Protein AF-A0A7Y3D9Z5-F1 (afdb_monomer_lite)

pLDDT: mean 84.17, std 12.36, range [33.22, 98.12]

Radius of gyration: 19.56 Å; chains: 1; bounding box: 46×32×60 Å

Foldseek 3Di:
DALCVWWDWDWDQDPVRKIKIKTQFDPDQPDDPPDDDDPPDRRTHFFGITWFDGTDIDIFIWHADPVRDTDGDFDFDDDPPDPGDTDDPPDDDDPPQDQDPFKFKDWPRHTFAPVRAAEDEAQGKIAMFIWGDDPNDIDTCLQPPQKDKAWPQGAQWDDPHSRMITRYGTPPCVPPPDPQQKTKIKIWGDDPNDIHIGMGIHRYD

Sequence (205 aa):
PYDADRSNAVLVKHADESLGLYLHLSPGIPVAAGDAVQRRQLIGRSGHSGAGSREHLHFCVHRFDAEGEPESVPILFGPPRSRGFVPRTGRFYGPELVPTENLRIRAAGATADSDRPAPLAAGASVQLKVELRKNGAWRDVTRDPATRYEPLTLWNLKHAGAGRLVAEPTEGFAGMEIAEPLASLLVLYEQDGFRERGKVTFTIE

Structure (mmCIF, N/CA/C/O backbone):
data_AF-A0A7Y3D9Z5-F1
#
_entry.id   AF-A0A7Y3D9Z5-F1
#
loop_
_atom_site.group_PDB
_atom_site.id
_atom_site.type_symbol
_atom_site.label_atom_id
_atom_site.label_alt_id
_atom_site.label_comp_id
_atom_site.label_asym_id
_atom_site.label_entity_id
_atom_site.label_seq_id
_atom_site.pdbx_PDB_ins_code
_atom_site.Cartn_x
_atom_site.Cartn_y
_atom_site.Cartn_z
_atom_site.occupancy
_atom_site.B_iso_or_equiv
_atom_site.auth_seq_id
_atom_site.auth_comp_id
_atom_site.auth_asym_id
_atom_site.auth_atom_id
_atom_site.pdbx_PDB_model_num
ATOM 1 N N . PRO A 1 1 ? 0.763 1.275 21.114 1.00 33.22 1 PRO A N 1
ATOM 2 C CA . PRO A 1 1 ? 0.864 2.724 20.812 1.00 33.22 1 PRO A CA 1
ATOM 3 C C . PRO A 1 1 ? 1.190 2.898 19.325 1.00 33.22 1 PRO A C 1
ATOM 5 O O . PRO A 1 1 ? 2.341 3.008 18.920 1.00 33.22 1 PRO A O 1
ATOM 8 N N . TYR A 1 2 ? 0.146 2.729 18.522 1.00 45.78 2 TYR A N 1
ATOM 9 C CA . TYR A 1 2 ? 0.203 2.697 17.066 1.00 45.78 2 TYR A CA 1
ATOM 10 C C . TYR A 1 2 ? 0.084 4.130 16.531 1.00 45.78 2 TYR A C 1
ATOM 12 O O . TYR A 1 2 ? -0.392 5.007 17.244 1.00 45.78 2 TYR A O 1
ATOM 20 N N . ASP A 1 3 ? 0.440 4.360 15.271 1.00 47.91 3 ASP A N 1
ATOM 21 C CA . ASP A 1 3 ? 0.334 5.624 14.509 1.00 47.91 3 ASP A CA 1
ATOM 22 C C . ASP A 1 3 ? -1.077 6.297 14.502 1.00 47.91 3 ASP A C 1
ATOM 24 O O . ASP A 1 3 ? -1.316 7.322 13.863 1.00 47.91 3 ASP A O 1
ATOM 28 N N . ALA A 1 4 ? -2.028 5.748 15.264 1.00 48.69 4 ALA A N 1
ATOM 29 C CA . ALA A 1 4 ? -3.316 6.338 15.606 1.00 48.69 4 ALA A CA 1
ATOM 30 C C . ALA A 1 4 ? -3.199 7.738 16.240 1.00 48.69 4 ALA A C 1
ATOM 32 O O . ALA A 1 4 ? -4.096 8.550 16.041 1.00 48.69 4 ALA A O 1
ATOM 33 N N . ASP A 1 5 ? -2.096 8.057 16.927 1.00 51.78 5 ASP A N 1
ATOM 34 C CA . ASP A 1 5 ? -1.924 9.377 17.556 1.00 51.78 5 ASP A CA 1
ATOM 35 C C . ASP A 1 5 ? -1.651 10.510 16.541 1.00 51.78 5 ASP A C 1
ATOM 37 O O . ASP A 1 5 ? -1.771 11.687 16.887 1.00 51.78 5 ASP A O 1
ATOM 41 N N . ARG A 1 6 ? -1.310 10.197 15.277 1.00 65.81 6 ARG A N 1
ATOM 42 C CA . ARG A 1 6 ? -1.072 11.202 14.213 1.00 65.81 6 ARG A CA 1
ATOM 43 C C . ARG A 1 6 ? -1.996 11.069 13.000 1.00 65.81 6 ARG A C 1
ATOM 45 O O . ARG A 1 6 ? -2.005 11.961 12.148 1.00 65.81 6 ARG A O 1
ATOM 52 N N . SER A 1 7 ? -2.769 9.989 12.897 1.00 80.19 7 SER A N 1
ATOM 53 C CA . SER A 1 7 ? -3.728 9.775 11.811 1.00 80.19 7 SER A CA 1
ATOM 54 C C . SER A 1 7 ? -5.153 10.117 12.239 1.00 80.19 7 SER A C 1
ATOM 56 O O . SER A 1 7 ? -5.600 9.719 13.308 1.00 80.19 7 SER A O 1
ATOM 58 N N . ASN A 1 8 ? -5.937 10.728 11.346 1.00 91.56 8 ASN A N 1
ATOM 59 C CA . ASN A 1 8 ? -7.389 10.690 11.487 1.00 91.56 8 ASN A CA 1
ATOM 60 C C . ASN A 1 8 ? -7.838 9.230 11.375 1.00 91.56 8 ASN A C 1
ATOM 62 O O . ASN A 1 8 ? -7.442 8.522 10.437 1.00 91.56 8 ASN A O 1
ATOM 66 N N . ALA A 1 9 ? -8.647 8.783 12.326 1.00 93.50 9 ALA A N 1
ATOM 67 C CA . ALA A 1 9 ? -9.030 7.389 12.443 1.00 93.50 9 ALA A CA 1
ATOM 68 C C . ALA A 1 9 ? -10.462 7.239 12.951 1.00 93.50 9 ALA A C 1
ATOM 70 O O . ALA A 1 9 ? -10.984 8.104 13.655 1.00 93.50 9 ALA A O 1
ATOM 71 N N . VAL A 1 10 ? -11.074 6.105 12.618 1.00 96.06 10 VAL A N 1
ATOM 72 C CA . VAL A 1 10 ? -12.304 5.631 13.254 1.00 96.06 10 VAL A CA 1
ATOM 73 C C . VAL A 1 10 ? -12.081 4.211 13.749 1.00 96.06 10 VAL A C 1
ATOM 75 O O . VAL A 1 10 ? -11.606 3.351 13.006 1.00 96.06 10 VAL A O 1
ATOM 78 N N . LEU A 1 11 ? -12.449 3.980 15.007 1.00 95.25 11 LEU A N 1
ATOM 79 C CA . LEU A 1 11 ? -12.473 2.674 15.648 1.00 95.25 11 LEU A CA 1
ATOM 80 C C . LEU A 1 11 ? -13.930 2.243 15.819 1.00 95.25 11 LEU A C 1
ATOM 82 O O . LEU A 1 11 ? -14.708 2.944 16.462 1.00 95.25 11 LEU A O 1
ATOM 86 N N . VAL A 1 12 ? -14.301 1.095 15.257 1.00 96.62 12 VAL A N 1
ATOM 87 C CA . VAL A 1 12 ? -15.647 0.527 15.399 1.00 96.62 12 VAL A CA 1
ATOM 88 C C . VAL A 1 12 ? -15.570 -0.743 16.225 1.00 96.62 12 VAL A C 1
ATOM 90 O O . VAL A 1 12 ? -14.984 -1.728 15.787 1.00 96.62 12 VAL A O 1
ATOM 93 N N . LYS A 1 13 ? -16.210 -0.739 17.395 1.00 95.75 13 LYS A N 1
ATOM 94 C CA . LYS A 1 13 ? -16.438 -1.957 18.172 1.00 95.75 13 LYS A CA 1
ATOM 95 C C . LYS A 1 13 ? -17.654 -2.701 17.626 1.00 95.75 13 LYS A C 1
ATOM 97 O O . LYS A 1 13 ? -18.759 -2.161 17.592 1.00 95.75 13 LYS A O 1
ATOM 102 N N . HIS A 1 14 ? -17.443 -3.928 17.174 1.00 94.50 14 HIS A N 1
ATOM 103 C CA . HIS A 1 14 ? -18.487 -4.820 16.688 1.00 94.50 14 HIS A CA 1
ATOM 104 C C . HIS A 1 14 ? -19.138 -5.596 17.843 1.00 94.50 14 HIS A C 1
ATOM 106 O O . HIS A 1 14 ? -18.598 -5.681 18.943 1.00 94.50 14 HIS A O 1
ATOM 112 N N . ALA A 1 15 ? -20.314 -6.177 17.591 1.00 92.81 15 ALA A N 1
ATOM 113 C CA . ALA A 1 15 ? -21.078 -6.917 18.603 1.00 92.81 15 ALA A CA 1
ATOM 114 C C . ALA A 1 15 ? -20.389 -8.208 19.089 1.00 92.81 15 ALA A C 1
ATOM 116 O O . ALA A 1 15 ? -20.753 -8.744 20.127 1.00 92.81 15 ALA A O 1
ATOM 117 N N . ASP A 1 16 ? -19.420 -8.716 18.327 1.00 91.69 16 ASP A N 1
ATOM 118 C CA . ASP A 1 16 ? -18.579 -9.863 18.676 1.00 91.69 16 ASP A CA 1
ATOM 119 C C . ASP A 1 16 ? -17.267 -9.436 19.361 1.00 91.69 16 ASP A C 1
ATOM 121 O O . ASP A 1 16 ? -16.289 -10.184 19.349 1.00 91.69 16 ASP A O 1
ATOM 125 N N . GLU A 1 17 ? -17.239 -8.211 19.895 1.00 91.38 17 GLU A N 1
ATOM 126 C CA . GLU A 1 17 ? -16.114 -7.569 20.582 1.00 91.38 17 GLU A CA 1
ATOM 127 C C . GLU A 1 17 ? -14.866 -7.335 19.711 1.00 91.38 17 GLU A C 1
ATOM 129 O O . GLU A 1 17 ? -13.867 -6.806 20.197 1.00 91.38 17 GLU A O 1
ATOM 134 N N . SER A 1 18 ? -14.919 -7.651 18.410 1.00 94.12 18 SER A N 1
ATOM 135 C CA . SER A 1 18 ? -13.862 -7.264 17.476 1.00 94.12 18 SER A CA 1
ATOM 136 C C . SER A 1 18 ? -13.851 -5.755 17.235 1.00 94.12 18 SER A C 1
ATOM 138 O O . SER A 1 18 ? -14.876 -5.073 17.316 1.00 94.12 18 SER A O 1
ATOM 140 N N . LEU A 1 19 ? -12.675 -5.226 16.922 1.00 94.75 19 LEU A N 1
ATOM 141 C CA . LEU A 1 19 ? -12.447 -3.814 16.661 1.00 94.75 19 LEU A CA 1
ATOM 142 C C . LEU A 1 19 ? -12.001 -3.623 15.214 1.00 94.75 19 LEU A C 1
ATOM 144 O O . LEU A 1 19 ? -10.934 -4.090 14.821 1.00 94.75 19 LEU A O 1
ATOM 148 N N . GLY A 1 20 ? -12.814 -2.929 14.421 1.00 94.94 20 GLY A N 1
ATOM 149 C CA . GLY A 1 20 ? -12.456 -2.485 13.078 1.00 94.94 20 GLY A CA 1
ATOM 150 C C . GLY A 1 20 ? -11.761 -1.128 13.118 1.00 94.94 20 GLY A C 1
ATOM 151 O O . GLY A 1 20 ? -12.378 -0.134 13.506 1.00 94.94 20 GLY A O 1
ATOM 152 N N . LEU A 1 21 ? -10.499 -1.077 12.697 1.00 93.31 21 LEU A N 1
ATOM 153 C CA . LEU A 1 21 ? -9.704 0.147 12.601 1.00 93.31 21 LEU A CA 1
ATOM 154 C C . LEU A 1 21 ? -9.689 0.648 11.161 1.00 93.31 21 LEU A C 1
ATOM 156 O O . LEU A 1 21 ? -9.353 -0.094 10.240 1.00 93.31 21 LEU A O 1
ATOM 160 N N . TYR A 1 22 ? -9.987 1.932 10.991 1.00 94.31 22 TYR A N 1
ATOM 161 C CA . TYR A 1 22 ? -9.915 2.648 9.721 1.00 94.31 22 TYR A CA 1
ATOM 162 C C . TYR A 1 22 ? -8.962 3.833 9.897 1.00 94.31 22 TYR A C 1
ATOM 164 O O . TYR A 1 22 ? -9.313 4.780 10.601 1.00 94.31 22 TYR A O 1
ATOM 172 N N . LEU A 1 23 ? -7.770 3.784 9.293 1.00 90.81 23 LEU A N 1
ATOM 173 C CA . LEU A 1 23 ? -6.740 4.831 9.418 1.00 90.81 23 LEU A CA 1
ATOM 174 C C . LEU A 1 23 ? -6.513 5.578 8.095 1.00 90.81 23 LEU A C 1
ATOM 176 O O . LEU A 1 23 ? -7.029 5.200 7.042 1.00 90.81 23 LEU A O 1
ATOM 180 N N . HIS A 1 24 ? -5.703 6.631 8.164 1.00 89.62 24 HIS A N 1
ATOM 181 C CA . HIS A 1 24 ? -5.373 7.556 7.080 1.00 89.62 24 HIS A CA 1
ATOM 182 C C . HIS A 1 24 ? -6.600 8.275 6.504 1.00 89.62 24 HIS A C 1
ATOM 184 O O . HIS A 1 24 ? -6.688 8.507 5.302 1.00 89.62 24 HIS A O 1
ATOM 190 N N . LEU A 1 25 ? -7.588 8.614 7.340 1.00 93.69 25 LEU A N 1
ATOM 191 C CA . LEU A 1 25 ? -8.812 9.262 6.868 1.00 93.69 25 LEU A CA 1
ATOM 192 C C . LEU A 1 25 ? -8.584 10.746 6.520 1.00 93.69 25 LEU A C 1
ATOM 194 O O . LEU A 1 25 ? -7.773 11.450 7.124 1.00 93.69 25 LEU A O 1
ATOM 198 N N . SER A 1 26 ? -9.338 11.268 5.556 1.00 94.44 26 SER A N 1
ATOM 199 C CA . SER A 1 26 ? -9.415 12.713 5.333 1.00 94.44 26 SER A CA 1
ATOM 200 C C . SER A 1 26 ? -10.042 13.418 6.547 1.00 94.44 26 SER A C 1
ATOM 202 O O . SER A 1 26 ? -10.890 12.828 7.226 1.00 94.44 26 SER A O 1
ATOM 204 N N . PRO A 1 27 ? -9.711 14.699 6.790 1.00 92.94 27 PRO A N 1
ATOM 205 C CA . PRO A 1 27 ? -10.451 15.531 7.734 1.00 92.94 27 PRO A CA 1
ATOM 206 C C . PRO A 1 27 ? -11.956 15.580 7.414 1.00 92.94 27 PRO A C 1
ATOM 208 O O . PRO A 1 27 ? -12.366 15.407 6.264 1.00 92.94 27 PRO A O 1
ATOM 211 N N . GLY A 1 28 ? -12.780 15.865 8.428 1.00 95.00 28 GLY A N 1
ATOM 212 C CA . GLY A 1 28 ? -14.242 15.917 8.284 1.00 95.00 28 GLY A CA 1
ATOM 213 C C . GLY A 1 28 ? -14.939 14.571 8.509 1.00 95.00 28 GLY A C 1
ATOM 214 O O . GLY A 1 28 ? -15.884 14.237 7.794 1.00 95.00 28 GLY A O 1
ATOM 215 N N . ILE A 1 29 ? -14.465 13.791 9.487 1.00 97.00 29 ILE A N 1
ATOM 216 C CA . ILE A 1 29 ? -15.107 12.546 9.931 1.00 97.00 29 ILE A CA 1
ATOM 217 C C . ILE A 1 29 ? -16.541 12.860 10.418 1.00 97.00 29 ILE A C 1
ATOM 219 O O . ILE A 1 29 ? -16.701 13.700 11.302 1.00 97.00 29 ILE A O 1
ATOM 223 N N . PRO A 1 30 ? -17.587 12.220 9.855 1.00 97.50 30 PRO A N 1
ATOM 224 C CA . PRO A 1 30 ? -18.989 12.564 10.121 1.00 97.50 30 PRO A CA 1
ATOM 225 C C . PRO A 1 30 ? -19.596 11.835 11.334 1.00 97.50 30 PRO A C 1
ATOM 227 O O . PRO A 1 30 ? -20.816 11.814 11.476 1.00 97.50 30 PRO A O 1
ATOM 230 N N . VAL A 1 31 ? -18.770 11.192 12.161 1.00 97.50 31 VAL A N 1
ATOM 231 C CA . VAL A 1 31 ? -19.173 10.439 13.360 1.00 97.50 31 VAL A CA 1
ATOM 232 C C . VAL A 1 31 ? -18.331 10.871 14.557 1.00 97.50 31 VAL A C 1
ATOM 234 O O . VAL A 1 31 ? -17.202 11.333 14.388 1.00 97.50 31 VAL A O 1
ATOM 237 N N . ALA A 1 32 ? -18.869 10.702 15.759 1.00 96.75 32 ALA A N 1
ATOM 238 C CA . ALA A 1 32 ? -18.203 10.999 17.019 1.00 96.75 32 ALA A CA 1
ATOM 239 C C . ALA A 1 32 ? -18.001 9.737 17.872 1.00 96.75 32 ALA A C 1
ATOM 241 O O . ALA A 1 32 ? -18.651 8.706 17.686 1.00 96.75 32 ALA A O 1
ATOM 242 N N . ALA A 1 33 ? -17.085 9.816 18.839 1.00 95.94 33 ALA A N 1
ATOM 243 C CA . ALA A 1 33 ? -16.900 8.750 19.815 1.00 95.94 33 ALA A CA 1
ATOM 244 C C . ALA A 1 33 ? -18.197 8.524 20.613 1.00 95.94 33 ALA A C 1
ATOM 246 O O . ALA A 1 33 ? -18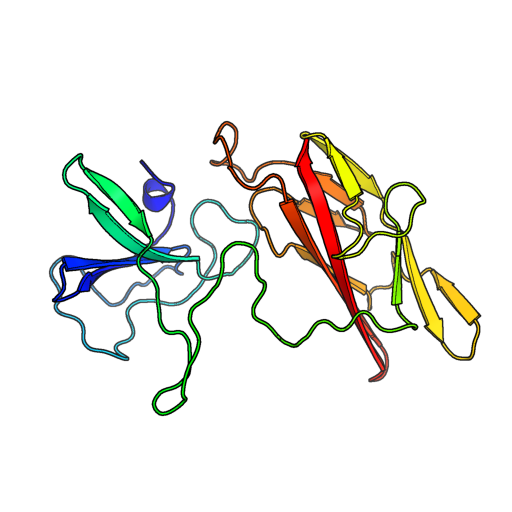.771 9.468 21.152 1.00 95.94 33 ALA A O 1
ATOM 247 N N . GLY A 1 34 ? -18.634 7.266 20.694 1.00 97.19 34 GLY A N 1
ATOM 248 C CA . GLY A 1 34 ? -19.895 6.875 21.332 1.00 97.19 34 GLY A CA 1
ATOM 249 C C . GLY A 1 34 ? -21.073 6.709 20.367 1.00 97.19 34 GLY A C 1
ATOM 250 O O . GLY A 1 34 ? -22.076 6.114 20.760 1.00 97.19 34 GLY A O 1
ATOM 251 N N . ASP A 1 35 ? -20.956 7.151 19.110 1.00 98.12 35 ASP A N 1
ATOM 252 C CA . ASP A 1 35 ? -22.006 6.941 18.113 1.00 98.12 35 ASP A CA 1
ATOM 253 C C . ASP A 1 35 ? -22.180 5.453 17.782 1.00 98.12 35 ASP A C 1
ATOM 255 O O . ASP A 1 35 ? -21.224 4.728 17.490 1.00 98.12 35 ASP A O 1
ATOM 259 N N . ALA A 1 36 ? -23.435 5.005 17.739 1.00 97.69 36 ALA A N 1
ATOM 260 C CA . ALA A 1 36 ? -23.779 3.729 17.131 1.00 97.69 36 ALA A CA 1
ATOM 261 C C . ALA A 1 36 ? -23.810 3.888 15.604 1.00 97.69 36 ALA A C 1
ATOM 263 O O . ALA A 1 36 ? -24.540 4.724 15.069 1.00 97.69 36 ALA A O 1
ATOM 264 N N . VAL A 1 37 ? -23.049 3.055 14.893 1.00 97.25 37 VAL A N 1
ATOM 265 C CA . VAL A 1 37 ? -22.984 3.077 13.426 1.00 97.25 37 VAL A CA 1
ATOM 266 C C . VAL A 1 37 ? -23.615 1.833 12.813 1.00 97.25 37 VAL A C 1
ATOM 268 O O . VAL A 1 37 ? -23.551 0.735 13.366 1.00 97.25 37 VAL A O 1
ATOM 271 N N . GLN A 1 38 ? -24.214 1.991 11.636 1.00 95.81 38 GLN A N 1
ATOM 272 C CA . GLN A 1 38 ? -24.805 0.888 10.879 1.00 95.81 38 GLN A CA 1
ATOM 273 C C . GLN A 1 38 ? -23.931 0.489 9.690 1.00 95.81 38 GLN A C 1
ATOM 275 O O . GLN A 1 38 ? -23.174 1.281 9.126 1.00 95.81 38 GLN A O 1
ATOM 280 N N . ARG A 1 39 ? -24.071 -0.760 9.240 1.00 91.31 39 ARG A N 1
ATOM 281 C CA . ARG A 1 39 ? -23.407 -1.229 8.021 1.00 91.31 39 ARG A CA 1
ATOM 282 C C . ARG A 1 39 ? -23.773 -0.315 6.842 1.00 91.31 39 ARG A C 1
ATOM 284 O O . ARG A 1 39 ? -24.952 -0.089 6.590 1.00 91.31 39 ARG A O 1
ATOM 291 N N . ARG A 1 40 ? -22.762 0.105 6.066 1.00 91.31 40 ARG A N 1
ATOM 292 C CA . ARG A 1 40 ? -22.840 1.066 4.937 1.00 91.31 40 ARG A CA 1
ATOM 293 C C . ARG A 1 40 ? -23.001 2.537 5.327 1.00 91.31 40 ARG A C 1
ATOM 295 O O . ARG A 1 40 ? -23.048 3.371 4.427 1.00 91.31 40 ARG A O 1
ATOM 302 N N . GLN A 1 41 ? -23.057 2.868 6.612 1.00 97.00 41 GLN A N 1
ATOM 303 C CA . GLN A 1 41 ? -22.979 4.257 7.043 1.00 97.00 41 GLN A CA 1
ATOM 304 C C . GLN A 1 41 ? -21.614 4.839 6.667 1.00 97.00 41 GLN A C 1
ATOM 306 O O . GLN A 1 41 ? -20.583 4.180 6.813 1.00 97.00 41 GLN A O 1
ATOM 311 N N . LEU A 1 42 ? -21.609 6.073 6.161 1.00 97.38 42 LEU A N 1
ATOM 312 C CA . LEU A 1 42 ? -20.374 6.808 5.936 1.00 97.38 42 LEU A CA 1
ATOM 313 C C . LEU A 1 42 ? -19.763 7.145 7.298 1.00 97.38 42 LEU A C 1
ATOM 315 O O . LEU A 1 42 ? -20.342 7.922 8.048 1.00 97.38 42 LEU A O 1
ATOM 319 N N . ILE A 1 43 ? -18.600 6.569 7.592 1.00 97.62 43 ILE A N 1
ATOM 320 C CA . ILE A 1 43 ? -17.837 6.835 8.822 1.00 97.62 43 ILE A CA 1
ATOM 321 C C . ILE A 1 43 ? -16.565 7.648 8.559 1.00 97.62 43 ILE A C 1
ATOM 323 O O . ILE A 1 43 ? -15.876 8.039 9.485 1.00 97.62 43 ILE A O 1
ATOM 327 N N . GLY A 1 44 ? -16.245 7.931 7.298 1.00 96.31 44 GLY A N 1
ATOM 328 C CA . GLY A 1 44 ? -15.054 8.679 6.916 1.00 96.31 44 GLY A CA 1
ATOM 329 C C . GLY A 1 44 ? -14.753 8.534 5.431 1.00 96.31 44 GLY A C 1
ATOM 330 O O . GLY A 1 44 ? -15.375 7.734 4.727 1.00 96.31 44 GLY A O 1
ATOM 331 N N . ARG A 1 45 ? -13.795 9.321 4.946 1.00 95.88 45 ARG A N 1
ATOM 332 C CA . ARG A 1 45 ? -13.249 9.216 3.588 1.00 95.88 45 ARG A CA 1
ATOM 333 C C . ARG A 1 45 ? -11.779 8.828 3.689 1.00 95.88 45 ARG A C 1
ATOM 335 O O . ARG A 1 45 ? -11.101 9.311 4.585 1.00 95.88 45 ARG A O 1
ATOM 342 N N . SER A 1 46 ? -11.305 7.955 2.801 1.00 92.50 46 SER A N 1
ATOM 343 C CA . SER A 1 46 ? -9.870 7.660 2.681 1.00 92.50 46 SER A CA 1
ATOM 344 C C . SER A 1 46 ? -9.115 8.928 2.290 1.00 92.50 46 SER A C 1
ATOM 346 O O . SER A 1 46 ? -9.629 9.713 1.493 1.00 92.50 46 SER A O 1
ATOM 348 N N . GLY A 1 47 ? -7.924 9.112 2.849 1.00 90.00 47 GLY A N 1
ATOM 349 C CA . GLY A 1 47 ? -7.065 10.252 2.579 1.00 90.00 47 GLY A CA 1
ATOM 350 C C . GLY A 1 47 ? -5.601 9.950 2.887 1.00 90.00 47 GLY A C 1
ATOM 351 O O . GLY A 1 47 ? -5.121 8.827 2.706 1.00 90.00 47 GLY A O 1
ATOM 352 N N . HIS A 1 48 ? -4.897 10.973 3.364 1.00 86.44 48 HIS A N 1
ATOM 353 C CA . HIS A 1 48 ? -3.472 10.932 3.663 1.00 86.44 48 HIS A CA 1
ATOM 354 C C . HIS A 1 48 ? -3.170 11.687 4.971 1.00 86.44 48 HIS A C 1
ATOM 356 O O . HIS A 1 48 ? -2.741 12.838 4.964 1.00 86.44 48 HIS A O 1
ATOM 362 N N . SER A 1 49 ? -3.450 11.048 6.111 1.00 84.12 49 SER A N 1
ATOM 363 C CA . SER A 1 49 ? -3.111 11.549 7.455 1.00 84.12 49 SER A CA 1
ATOM 364 C C . SER A 1 49 ? -2.235 10.551 8.209 1.00 84.12 49 SER A C 1
ATOM 366 O O . SER A 1 49 ? -2.391 9.346 8.011 1.00 84.12 49 SER A O 1
ATOM 368 N N . GLY A 1 50 ? -1.396 11.025 9.130 1.00 76.31 50 GLY A N 1
ATOM 369 C CA . GLY A 1 50 ? -0.440 10.173 9.847 1.00 76.31 50 GLY A CA 1
ATOM 370 C C . GLY A 1 50 ? 0.709 9.714 8.951 1.00 76.31 50 GLY A C 1
ATOM 371 O O . GLY A 1 50 ? 1.014 10.363 7.947 1.00 76.31 50 GLY A O 1
ATOM 372 N N . ALA A 1 51 ? 1.357 8.608 9.308 1.00 66.38 51 ALA A N 1
ATOM 373 C CA . ALA A 1 51 ? 2.462 8.079 8.531 1.00 66.38 51 ALA A CA 1
ATOM 374 C C . ALA A 1 51 ? 1.957 7.295 7.311 1.00 66.38 51 ALA A C 1
ATOM 376 O O . ALA A 1 51 ? 1.265 6.285 7.401 1.00 66.38 51 ALA A O 1
ATOM 377 N N . GLY A 1 52 ? 2.338 7.754 6.126 1.00 64.38 52 GLY A N 1
ATOM 378 C CA . 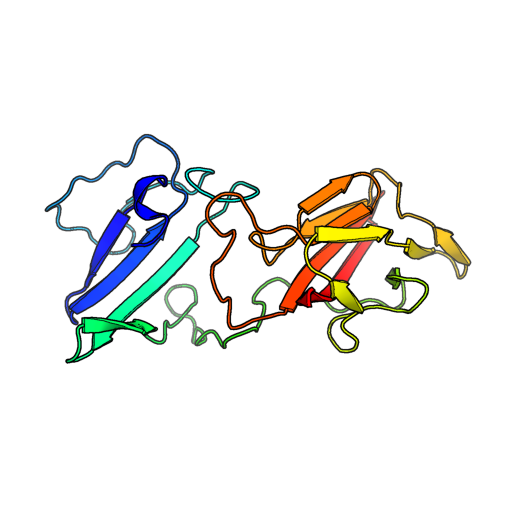GLY A 1 52 ? 2.072 7.080 4.863 1.00 64.38 52 GLY A CA 1
ATOM 379 C C . GLY A 1 52 ? 2.833 7.766 3.738 1.00 64.38 52 GLY A C 1
ATOM 380 O O . GLY A 1 52 ? 3.374 8.852 3.922 1.00 64.38 52 GLY A O 1
ATOM 381 N N . SER A 1 53 ? 2.871 7.158 2.555 1.00 62.09 53 SER A N 1
ATOM 382 C CA . SER A 1 53 ? 3.525 7.757 1.378 1.00 62.09 53 SER A CA 1
ATOM 383 C C . SER A 1 53 ? 2.550 8.252 0.304 1.00 62.09 53 SER A C 1
ATOM 385 O O . SER A 1 53 ? 2.980 8.870 -0.668 1.00 62.09 53 SER A O 1
ATOM 387 N N . ARG A 1 54 ? 1.243 7.988 0.457 1.00 71.44 54 ARG A N 1
ATOM 388 C CA . ARG A 1 54 ? 0.167 8.434 -0.450 1.00 71.44 54 ARG A CA 1
ATOM 389 C C . ARG A 1 54 ? -1.221 8.291 0.177 1.00 71.44 54 ARG A C 1
ATOM 391 O O . ARG A 1 54 ? -1.367 7.661 1.226 1.00 71.44 54 ARG A O 1
ATOM 398 N N . GLU A 1 55 ? -2.223 8.807 -0.531 1.00 83.38 55 GLU A N 1
ATOM 399 C CA . GLU A 1 55 ? -3.652 8.574 -0.287 1.00 83.38 55 GLU A CA 1
ATOM 400 C C . GLU A 1 55 ? -3.956 7.063 -0.282 1.00 83.38 55 GLU A C 1
ATOM 402 O O . GLU A 1 55 ? -3.766 6.388 -1.299 1.00 83.38 55 GLU A O 1
ATOM 407 N N . HIS A 1 56 ? -4.404 6.513 0.847 1.00 85.81 56 HIS A N 1
ATOM 408 C CA . HIS A 1 56 ? -4.875 5.127 0.939 1.00 85.81 56 HIS A CA 1
ATOM 409 C C . HIS A 1 56 ? -5.744 4.919 2.188 1.00 85.81 56 HIS A C 1
ATOM 411 O O . HIS A 1 56 ? -5.926 5.824 2.997 1.00 85.81 56 HIS A O 1
ATOM 417 N N . LEU A 1 57 ? -6.341 3.735 2.329 1.00 89.19 57 LEU A N 1
ATOM 418 C CA . LEU A 1 57 ? -7.049 3.320 3.540 1.00 89.19 57 LEU A CA 1
ATOM 419 C C . LEU A 1 57 ? -6.280 2.156 4.156 1.00 89.19 57 LEU A C 1
ATOM 421 O O . LEU A 1 57 ? -6.139 1.115 3.512 1.00 89.19 57 LEU A O 1
ATOM 425 N N . HIS A 1 58 ? -5.833 2.313 5.398 1.00 88.31 58 HIS A N 1
ATOM 426 C CA . HIS A 1 58 ? -5.437 1.167 6.209 1.00 88.31 58 HIS A CA 1
ATOM 427 C C . HIS A 1 58 ? -6.681 0.646 6.924 1.00 88.31 58 HIS A C 1
ATOM 429 O O . HIS A 1 58 ? -7.385 1.403 7.597 1.00 88.31 58 HIS A O 1
ATOM 435 N N . PHE A 1 59 ? -6.952 -0.644 6.756 1.00 91.00 59 PHE A N 1
ATOM 436 C CA . PHE A 1 59 ? -8.058 -1.331 7.402 1.00 91.00 59 PHE A CA 1
ATOM 437 C C . PHE A 1 59 ? -7.557 -2.620 8.037 1.00 91.00 59 PHE A C 1
ATOM 439 O O . PHE A 1 59 ? -6.973 -3.461 7.351 1.00 91.00 59 PHE A O 1
ATOM 446 N N . CYS A 1 60 ? -7.825 -2.789 9.326 1.00 90.25 60 CYS A N 1
ATOM 447 C CA . CYS A 1 60 ? -7.586 -4.038 10.030 1.00 90.25 60 CYS A CA 1
ATOM 448 C C . CYS A 1 60 ? -8.721 -4.319 11.016 1.00 90.25 60 CYS A C 1
ATOM 450 O O . CYS A 1 60 ? -9.466 -3.419 11.410 1.00 90.25 60 CYS A O 1
ATOM 452 N N . VAL A 1 61 ? -8.872 -5.591 11.375 1.00 93.31 61 VAL A N 1
ATOM 453 C CA . VAL A 1 61 ? -9.789 -6.021 12.429 1.00 93.31 61 VAL A CA 1
ATOM 454 C C . VAL A 1 61 ? -8.980 -6.822 13.427 1.00 93.31 61 VAL A C 1
ATOM 456 O O . VAL A 1 61 ? -8.347 -7.807 13.041 1.00 93.31 61 VAL A O 1
ATOM 459 N N . HIS A 1 62 ? -8.998 -6.404 14.687 1.00 93.50 62 HIS A N 1
ATOM 460 C CA . HIS A 1 62 ? -8.348 -7.141 15.761 1.00 93.50 62 HIS A CA 1
ATOM 461 C C . HIS A 1 62 ? -9.299 -7.428 16.919 1.00 93.50 62 HIS A C 1
ATOM 463 O O . HIS A 1 62 ? -10.356 -6.809 17.059 1.00 93.50 62 HIS A O 1
ATOM 469 N N . ARG A 1 63 ? -8.904 -8.374 17.757 1.00 93.44 63 ARG A N 1
ATOM 470 C CA . ARG A 1 63 ? -9.370 -8.524 19.135 1.00 93.44 63 ARG A CA 1
ATOM 471 C C . ARG A 1 63 ? -8.157 -8.420 20.049 1.00 93.44 63 ARG A C 1
ATOM 473 O O . ARG A 1 63 ? -7.034 -8.366 19.561 1.00 93.44 63 ARG A O 1
ATOM 480 N N . PHE A 1 64 ? -8.397 -8.354 21.347 1.00 88.56 64 PHE A N 1
ATOM 481 C CA . PHE A 1 64 ? -7.340 -8.493 22.337 1.00 88.56 64 PHE A CA 1
ATOM 482 C C . PHE A 1 64 ? -7.450 -9.879 22.962 1.00 88.56 64 PHE A C 1
ATOM 484 O O . PHE A 1 64 ? -8.564 -10.312 23.273 1.00 88.56 64 PHE A O 1
ATOM 491 N N . ASP A 1 65 ? -6.323 -10.569 23.103 1.00 85.31 65 ASP A N 1
ATOM 492 C CA . ASP A 1 65 ? -6.259 -11.826 23.844 1.00 85.31 65 ASP A CA 1
ATOM 493 C C . ASP A 1 65 ? -6.373 -11.592 25.367 1.00 85.31 65 ASP A C 1
ATOM 495 O O . ASP A 1 65 ? -6.640 -10.478 25.834 1.00 85.31 65 ASP A O 1
ATOM 499 N N . ALA A 1 66 ? -6.241 -12.660 26.160 1.00 84.00 66 ALA A N 1
ATOM 500 C CA . ALA A 1 66 ? -6.381 -12.581 27.615 1.00 84.00 66 ALA A CA 1
ATOM 501 C C . ALA A 1 66 ? -5.266 -11.746 28.270 1.00 84.00 66 ALA A C 1
ATOM 503 O O . ALA A 1 66 ? -5.465 -11.184 29.349 1.00 84.00 66 ALA A O 1
ATOM 504 N N . GLU A 1 67 ? -4.117 -11.655 27.608 1.00 88.00 67 GLU A N 1
ATOM 505 C CA . GLU A 1 67 ? -2.939 -10.898 28.006 1.00 88.00 67 GLU A CA 1
ATOM 506 C C . GLU A 1 67 ? -3.013 -9.426 27.556 1.00 88.00 67 GLU A C 1
ATOM 508 O O . GLU A 1 67 ? -2.254 -8.591 28.050 1.00 88.00 67 GLU A O 1
ATOM 513 N N . GLY A 1 68 ? -3.979 -9.085 26.697 1.00 84.19 68 GLY A N 1
ATOM 514 C CA . GLY A 1 68 ? -4.205 -7.737 26.183 1.00 84.19 68 GLY A CA 1
ATOM 515 C C . GLY A 1 68 ? -3.437 -7.428 24.897 1.00 84.19 68 GLY A C 1
ATOM 516 O O . GLY A 1 68 ? -3.377 -6.263 24.496 1.00 84.19 68 GLY A O 1
ATOM 517 N N . GLU A 1 69 ? -2.874 -8.438 24.237 1.00 83.19 69 GLU A N 1
ATOM 518 C CA . GLU A 1 69 ? -2.163 -8.292 22.973 1.00 83.19 69 GLU A CA 1
ATOM 519 C C . GLU A 1 69 ? -3.139 -8.334 21.784 1.00 83.19 69 GLU A C 1
ATOM 521 O O . GLU A 1 69 ? -4.116 -9.090 21.789 1.00 83.19 69 GLU A O 1
ATOM 526 N N . PRO A 1 70 ? -2.931 -7.500 20.748 1.00 83.69 70 PRO A N 1
ATOM 527 C CA . PRO A 1 70 ? -3.821 -7.460 19.599 1.00 83.69 70 PRO A CA 1
ATOM 528 C C . PRO A 1 70 ? -3.629 -8.685 18.692 1.00 83.69 70 PRO A C 1
ATOM 530 O O . PRO A 1 70 ? -2.576 -8.873 18.084 1.00 83.69 70 PRO A O 1
ATOM 533 N N . GLU A 1 71 ? -4.694 -9.457 18.499 1.00 88.25 71 GLU A N 1
ATOM 534 C CA . GLU A 1 71 ? -4.764 -10.570 17.553 1.00 88.25 71 GLU A CA 1
ATOM 535 C C . GLU A 1 71 ? -5.564 -10.193 16.298 1.00 88.25 71 GLU A C 1
ATOM 537 O O . GLU A 1 71 ? -6.661 -9.636 16.371 1.00 88.25 71 GLU A O 1
ATOM 542 N N . SER A 1 72 ? -5.035 -10.504 15.110 1.00 87.94 72 SER A N 1
ATOM 543 C CA . SER A 1 72 ? -5.755 -10.266 13.851 1.00 87.94 72 SER A CA 1
ATOM 544 C C . SER A 1 72 ? -6.930 -11.230 13.690 1.00 87.94 72 SER A C 1
ATOM 546 O O . SER A 1 72 ? -6.764 -12.447 13.755 1.00 87.94 72 SER A O 1
ATOM 548 N N . VAL A 1 73 ? -8.109 -10.693 13.373 1.00 90.94 73 VAL A N 1
ATOM 549 C CA . VAL A 1 73 ? -9.314 -11.487 13.107 1.00 90.94 73 VAL A CA 1
ATOM 550 C C . VAL A 1 73 ? -9.461 -11.725 11.600 1.00 90.94 73 VAL A C 1
ATOM 552 O O . VAL A 1 73 ? -9.417 -10.767 10.821 1.00 90.94 73 VAL A O 1
ATOM 555 N N . PRO A 1 74 ? -9.688 -12.973 11.144 1.00 89.00 74 PRO A N 1
ATOM 556 C CA . PRO A 1 74 ? -9.980 -13.246 9.742 1.00 89.00 74 PRO A CA 1
ATOM 557 C C . PRO A 1 74 ? -11.218 -12.483 9.255 1.00 89.00 74 PRO A C 1
ATOM 559 O O . PRO A 1 74 ? -12.323 -12.664 9.765 1.00 89.00 74 PRO A O 1
ATOM 562 N N . ILE A 1 75 ? -11.044 -11.666 8.217 1.00 89.25 75 ILE A N 1
ATOM 563 C CA . ILE A 1 75 ? -12.140 -10.938 7.570 1.00 89.25 75 ILE A CA 1
ATOM 564 C C . ILE A 1 75 ? -12.593 -11.654 6.300 1.00 89.25 75 ILE A C 1
ATOM 566 O O . ILE A 1 75 ? -11.774 -12.151 5.529 1.00 89.25 75 ILE A O 1
ATOM 570 N N . LEU A 1 76 ? -13.900 -11.662 6.036 1.00 89.12 76 LEU A N 1
ATOM 571 C CA . LEU A 1 76 ? -14.429 -12.057 4.733 1.00 89.12 76 LEU A CA 1
ATOM 572 C C . LEU A 1 76 ? -14.519 -10.821 3.834 1.00 89.12 76 LEU A C 1
ATOM 574 O O . LEU A 1 76 ? -15.379 -9.961 4.027 1.00 89.12 76 LEU A O 1
ATOM 578 N N . PHE A 1 77 ? -13.646 -10.739 2.835 1.00 88.44 77 PHE A N 1
ATOM 579 C CA . PHE A 1 77 ? -13.612 -9.640 1.881 1.00 88.44 77 PHE A CA 1
ATOM 580 C C . PHE A 1 77 ? -14.447 -9.962 0.637 1.00 88.44 77 PHE A C 1
ATOM 582 O O . PHE A 1 77 ? -14.304 -11.025 0.032 1.00 88.44 77 PHE A O 1
ATOM 589 N N . GLY A 1 78 ? -15.319 -9.041 0.226 1.00 83.56 78 GLY A N 1
ATOM 590 C CA . GLY A 1 78 ? -16.110 -9.176 -0.997 1.00 83.56 78 GLY A CA 1
ATOM 591 C C . GLY A 1 78 ? -17.406 -8.362 -0.982 1.00 83.56 78 GLY A C 1
ATOM 592 O O . GLY A 1 78 ? -17.872 -7.934 0.078 1.00 83.56 78 GLY A O 1
ATOM 593 N N . PRO A 1 79 ? -18.023 -8.132 -2.155 1.00 76.00 79 PRO A N 1
ATOM 594 C CA . PRO A 1 79 ? -19.305 -7.452 -2.219 1.00 76.00 79 PRO A CA 1
ATOM 595 C C . PRO A 1 79 ? -20.406 -8.289 -1.547 1.00 76.00 79 PRO A C 1
ATOM 597 O O . PRO A 1 79 ? -20.310 -9.524 -1.480 1.00 76.00 79 PRO A O 1
ATOM 600 N N . PRO A 1 80 ? -21.496 -7.640 -1.095 1.00 67.69 80 PRO A N 1
ATOM 601 C CA . PRO A 1 80 ? -22.671 -8.340 -0.593 1.00 67.69 80 PRO A CA 1
ATOM 602 C C . PRO A 1 80 ? -23.137 -9.408 -1.594 1.00 67.69 80 PRO A C 1
ATOM 604 O O . PRO A 1 80 ? -23.262 -9.110 -2.778 1.00 67.69 80 PRO A O 1
ATOM 607 N N . ARG A 1 81 ? -23.444 -10.620 -1.109 1.00 69.00 81 ARG A N 1
ATOM 608 C CA . ARG A 1 81 ? -23.918 -11.780 -1.901 1.00 69.00 81 ARG A CA 1
ATOM 609 C C . ARG A 1 81 ? -22.877 -12.478 -2.789 1.00 69.00 81 ARG A C 1
ATOM 611 O O . ARG A 1 81 ? -23.240 -13.410 -3.499 1.00 69.00 81 ARG A O 1
ATOM 618 N N . SER A 1 82 ? -21.603 -12.091 -2.740 1.00 79.00 82 SER A N 1
ATOM 619 C CA . SER A 1 82 ? -20.527 -12.936 -3.279 1.00 79.00 82 SER A CA 1
ATOM 620 C C . SER A 1 82 ? -20.104 -13.996 -2.259 1.00 79.00 82 SER A C 1
ATOM 622 O O . SER A 1 82 ? -20.358 -13.843 -1.065 1.00 79.00 82 SER A O 1
ATOM 624 N N . ARG A 1 83 ? -19.416 -15.053 -2.714 1.00 82.19 83 ARG A N 1
ATOM 625 C CA . ARG A 1 83 ? -18.752 -15.999 -1.799 1.00 82.19 83 ARG A CA 1
ATOM 626 C C . ARG A 1 83 ? -17.620 -15.346 -0.988 1.00 82.19 83 ARG A C 1
ATOM 628 O O . ARG A 1 83 ? -17.219 -15.918 0.017 1.00 82.19 83 ARG A O 1
ATOM 635 N N . GLY A 1 84 ? -17.146 -14.161 -1.396 1.00 87.31 84 GLY A N 1
ATOM 636 C CA . GLY A 1 84 ? -16.012 -13.470 -0.785 1.00 87.31 84 GLY A CA 1
ATOM 637 C C . GLY A 1 84 ? -14.733 -14.313 -0.769 1.00 87.31 84 GLY A C 1
ATOM 638 O O . GLY A 1 84 ? -14.648 -15.361 -1.409 1.00 87.31 84 GLY A O 1
ATOM 639 N N . PHE A 1 85 ? -13.729 -13.847 -0.037 1.00 89.19 85 PHE A N 1
ATOM 640 C CA . PHE A 1 85 ? -12.535 -14.615 0.310 1.00 89.19 85 PHE A CA 1
ATOM 641 C C . PHE A 1 85 ? -11.945 -14.105 1.628 1.00 89.19 85 PHE A C 1
ATOM 643 O O . PHE A 1 85 ? -12.163 -12.955 2.003 1.00 89.19 85 PHE A O 1
ATOM 650 N N . VAL A 1 86 ? -11.182 -14.950 2.319 1.00 90.62 86 VAL A N 1
ATOM 651 C CA . VAL A 1 86 ? -10.390 -14.535 3.485 1.00 90.62 86 VAL A CA 1
ATOM 652 C C . VAL A 1 86 ? -8.996 -14.130 2.999 1.00 90.62 86 VAL A C 1
ATOM 654 O O . VAL A 1 86 ? -8.334 -14.963 2.362 1.00 90.62 86 VAL A O 1
ATOM 657 N N . PRO A 1 87 ? -8.545 -12.879 3.228 1.00 87.56 87 PRO A N 1
ATOM 658 C CA . PRO A 1 87 ? -7.190 -12.466 2.897 1.00 87.56 87 PRO A CA 1
ATOM 659 C C . PRO A 1 87 ? -6.145 -13.362 3.569 1.00 87.56 87 PRO A C 1
ATOM 661 O O . PRO A 1 87 ? -6.377 -13.951 4.618 1.00 87.56 87 PRO A O 1
ATOM 664 N N . ARG A 1 88 ? -4.975 -13.472 2.942 1.00 82.38 88 ARG A N 1
ATOM 665 C CA . ARG A 1 88 ? -3.850 -14.277 3.424 1.00 82.38 88 ARG A CA 1
ATOM 666 C C . ARG A 1 88 ? -2.671 -13.338 3.569 1.00 82.38 88 ARG A C 1
ATOM 668 O O . ARG A 1 88 ? -2.462 -12.521 2.672 1.00 82.38 88 ARG A O 1
ATOM 675 N N . THR A 1 89 ? -1.933 -13.477 4.660 1.00 74.25 89 THR A N 1
ATOM 676 C CA . THR A 1 89 ? -0.702 -12.731 4.932 1.00 74.25 89 THR A CA 1
ATOM 677 C C . THR A 1 89 ? 0.233 -12.749 3.719 1.00 74.25 89 THR A C 1
ATOM 679 O O . THR A 1 89 ? 0.314 -13.758 3.014 1.00 74.25 89 THR A O 1
ATOM 682 N N . GLY A 1 90 ? 0.848 -11.604 3.411 1.00 69.00 90 GLY A N 1
ATOM 683 C CA . GLY A 1 90 ? 1.716 -11.401 2.243 1.00 69.00 90 GLY A CA 1
ATOM 684 C C . GLY A 1 90 ? 1.043 -11.465 0.859 1.00 69.00 90 GLY A C 1
ATOM 685 O O . GLY A 1 90 ? 1.667 -11.126 -0.152 1.00 69.00 90 GLY A O 1
ATOM 686 N N . ARG A 1 91 ? -0.230 -11.877 0.748 1.00 73.44 91 ARG A N 1
ATOM 687 C CA . ARG A 1 91 ? -0.908 -11.998 -0.551 1.00 73.44 91 ARG A CA 1
ATOM 688 C C . ARG A 1 91 ? -1.509 -10.664 -0.985 1.00 73.44 91 ARG A C 1
ATOM 690 O O . ARG A 1 91 ? -2.347 -10.086 -0.302 1.00 73.44 91 ARG A O 1
ATOM 697 N N . PHE A 1 92 ? -1.131 -10.218 -2.182 1.00 74.75 92 PHE A N 1
ATOM 698 C CA . PHE A 1 92 ? -1.742 -9.062 -2.833 1.00 74.75 92 PHE A CA 1
ATOM 699 C C . PHE A 1 92 ? -3.089 -9.442 -3.459 1.00 74.75 92 PHE A C 1
ATOM 701 O O . PHE A 1 92 ? -3.187 -10.439 -4.177 1.00 74.75 92 PHE A O 1
ATOM 708 N N . TYR A 1 93 ? -4.105 -8.617 -3.213 1.00 77.56 93 TYR A N 1
ATOM 709 C CA . TYR A 1 93 ? -5.443 -8.756 -3.780 1.00 77.56 93 TYR A CA 1
ATOM 710 C C . TYR A 1 93 ? -5.758 -7.508 -4.603 1.00 77.56 93 TYR A C 1
ATOM 712 O O . TYR A 1 93 ? -6.107 -6.458 -4.072 1.00 77.56 93 TYR A O 1
ATOM 720 N N . GLY A 1 94 ? -5.606 -7.628 -5.914 1.00 74.38 94 GLY A N 1
ATOM 721 C CA . GLY A 1 94 ? -5.866 -6.578 -6.892 1.00 74.38 94 GLY A CA 1
ATOM 722 C C . GLY A 1 94 ? -6.126 -7.211 -8.258 1.00 74.38 94 GLY A C 1
ATOM 723 O O . GLY A 1 94 ? -6.294 -8.432 -8.323 1.00 74.38 94 GLY A O 1
ATOM 724 N N . PRO A 1 95 ? -6.165 -6.432 -9.354 1.00 66.38 95 PRO A N 1
ATOM 725 C CA . PRO A 1 95 ? -6.136 -7.034 -10.684 1.00 66.38 95 PRO A CA 1
ATOM 726 C C . PRO A 1 95 ? -4.943 -7.989 -10.752 1.00 66.38 95 PRO A C 1
ATOM 728 O O . PRO A 1 95 ? -3.858 -7.615 -10.306 1.00 66.38 95 PRO A O 1
ATOM 731 N N . GLU A 1 96 ? -5.156 -9.211 -11.249 1.00 61.94 96 GLU A N 1
ATOM 732 C CA . GLU A 1 96 ? -4.084 -10.194 -11.374 1.00 61.94 96 GLU A CA 1
ATOM 733 C C . GLU A 1 96 ? -2.953 -9.562 -12.183 1.00 61.94 96 GLU A C 1
ATOM 735 O O . GLU A 1 96 ? -3.110 -9.199 -13.352 1.00 61.94 96 GLU A O 1
ATOM 740 N N . LEU A 1 97 ? -1.836 -9.320 -11.503 1.00 66.19 97 LEU A N 1
ATOM 741 C CA . LEU A 1 97 ? -0.644 -8.771 -12.115 1.00 66.19 97 LEU A CA 1
ATOM 742 C C . LEU A 1 97 ? 0.084 -9.958 -12.714 1.00 66.19 97 LEU A C 1
ATOM 744 O O . LEU A 1 97 ? 0.986 -10.498 -12.087 1.00 66.19 97 LEU A O 1
ATOM 748 N N . VAL A 1 98 ? -0.364 -10.401 -13.883 1.00 63.62 98 VAL A N 1
ATOM 749 C CA . VAL A 1 98 ? 0.388 -11.372 -14.671 1.00 63.62 98 VAL A CA 1
ATOM 750 C C . VAL A 1 98 ? 1.546 -10.588 -15.281 1.00 63.62 98 VAL A C 1
ATOM 752 O O . VAL A 1 98 ? 1.280 -9.728 -16.127 1.00 63.62 98 VAL A O 1
ATOM 755 N N . PRO A 1 99 ? 2.805 -10.802 -14.848 1.00 66.00 99 PRO A N 1
ATOM 756 C CA . PRO A 1 99 ? 3.938 -10.220 -15.543 1.00 66.00 99 PRO A CA 1
ATOM 757 C C . PRO A 1 99 ? 3.860 -10.721 -16.977 1.00 66.00 99 PRO A C 1
ATOM 759 O O . PRO A 1 99 ? 3.843 -11.929 -17.224 1.00 66.00 99 PRO A O 1
ATOM 762 N N . THR A 1 100 ? 3.732 -9.806 -17.922 1.00 73.38 100 THR A N 1
ATOM 763 C CA . THR A 1 100 ? 3.699 -10.206 -19.320 1.00 73.38 100 THR A CA 1
ATOM 764 C C . THR A 1 100 ? 5.113 -10.466 -19.805 1.00 73.38 100 THR A C 1
ATOM 766 O O . THR A 1 100 ? 6.095 -9.942 -19.278 1.00 73.38 100 THR A O 1
ATOM 769 N N . GLU A 1 101 ? 5.233 -11.234 -20.883 1.00 80.69 101 GLU A N 1
ATOM 770 C CA . GLU A 1 101 ? 6.510 -11.391 -21.584 1.00 80.69 101 GLU A CA 1
ATOM 771 C C . GLU A 1 101 ? 7.035 -10.076 -22.190 1.00 80.69 101 GLU A C 1
ATOM 773 O O . GLU A 1 101 ? 8.186 -10.014 -22.631 1.00 80.69 101 GLU A O 1
ATOM 778 N N . ASN A 1 102 ? 6.206 -9.026 -22.203 1.00 90.69 102 ASN A N 1
ATOM 779 C CA . ASN A 1 102 ? 6.529 -7.726 -22.764 1.00 90.69 102 ASN A CA 1
ATOM 780 C C . ASN A 1 102 ? 7.117 -6.758 -21.744 1.00 90.69 102 ASN A C 1
ATOM 782 O O . ASN A 1 102 ? 7.739 -5.791 -22.167 1.00 90.69 102 ASN A O 1
ATOM 786 N N . LEU A 1 103 ? 6.966 -6.980 -20.436 1.00 91.75 103 LEU A N 1
ATOM 787 C CA . LEU A 1 103 ? 7.532 -6.094 -19.420 1.00 91.75 103 LEU A CA 1
ATOM 788 C C . LEU A 1 103 ? 8.567 -6.834 -18.578 1.00 91.75 103 LEU A C 1
ATOM 790 O O . LEU A 1 103 ? 8.256 -7.769 -17.847 1.00 91.75 103 LEU A O 1
ATOM 794 N N . ARG A 1 104 ? 9.817 -6.385 -18.652 1.00 92.94 104 ARG A N 1
ATOM 795 C CA . ARG A 1 104 ? 10.929 -6.934 -17.879 1.00 92.94 104 ARG A CA 1
ATOM 796 C C . ARG A 1 104 ? 11.461 -5.880 -16.932 1.00 92.94 104 ARG A C 1
ATOM 798 O O . ARG A 1 104 ? 11.778 -4.771 -17.351 1.00 92.94 104 ARG A O 1
ATOM 805 N N . ILE A 1 105 ? 11.610 -6.248 -15.667 1.00 93.50 105 ILE A N 1
ATOM 806 C CA . ILE A 1 105 ? 12.110 -5.344 -14.637 1.00 93.50 105 ILE A CA 1
ATOM 807 C C . ILE A 1 105 ? 13.390 -5.934 -14.064 1.00 93.50 105 ILE A C 1
ATOM 809 O O . ILE A 1 105 ? 13.473 -7.129 -13.774 1.00 93.50 105 ILE A O 1
ATOM 813 N N . ARG A 1 106 ? 14.413 -5.092 -13.947 1.00 94.12 106 ARG A N 1
ATOM 814 C CA . ARG A 1 106 ? 15.692 -5.456 -13.354 1.00 94.12 106 ARG A CA 1
ATOM 815 C C . ARG A 1 106 ? 16.008 -4.567 -12.171 1.00 94.12 106 ARG A C 1
ATOM 817 O O . ARG A 1 106 ? 15.842 -3.351 -12.250 1.00 94.12 106 ARG A O 1
ATOM 824 N N . ALA A 1 107 ? 16.537 -5.178 -11.125 1.00 92.75 107 ALA A N 1
ATOM 825 C CA . ALA A 1 107 ? 17.105 -4.517 -9.962 1.00 92.75 107 ALA A CA 1
ATOM 826 C C . ALA A 1 107 ? 18.533 -5.043 -9.781 1.00 92.75 107 ALA A C 1
ATOM 828 O O . ALA A 1 107 ? 18.773 -6.239 -9.939 1.00 92.75 107 ALA A O 1
ATOM 829 N N . ALA A 1 108 ? 19.496 -4.148 -9.539 1.00 87.81 108 ALA A N 1
ATOM 830 C CA . ALA A 1 108 ? 20.916 -4.509 -9.412 1.00 87.81 108 ALA A CA 1
ATOM 831 C C . ALA A 1 108 ? 21.456 -5.385 -10.575 1.00 87.81 108 ALA A C 1
ATOM 833 O O . ALA A 1 108 ? 22.292 -6.262 -10.389 1.00 87.81 108 ALA A O 1
ATOM 834 N N . GLY A 1 109 ? 20.955 -5.169 -11.799 1.00 88.38 109 GLY A N 1
ATOM 835 C CA . GLY A 1 109 ? 21.367 -5.898 -13.009 1.00 88.38 109 GLY A CA 1
ATOM 836 C C . GLY A 1 109 ? 20.672 -7.250 -13.245 1.00 88.38 109 GLY A C 1
ATOM 837 O O . GLY A 1 109 ? 20.629 -7.715 -14.390 1.00 88.38 109 GLY A O 1
ATOM 838 N N . ALA A 1 110 ? 20.054 -7.843 -12.223 1.00 91.44 110 ALA A N 1
ATOM 839 C CA . ALA A 1 110 ? 19.313 -9.100 -12.324 1.00 91.44 110 ALA A CA 1
ATOM 840 C C . ALA A 1 110 ? 17.823 -8.864 -12.604 1.00 91.44 110 ALA A C 1
ATOM 842 O O . ALA A 1 110 ? 17.294 -7.797 -12.305 1.00 91.44 110 ALA A O 1
ATOM 843 N N . THR A 1 111 ? 17.141 -9.853 -13.191 1.00 91.06 111 THR A N 1
ATOM 844 C CA . THR A 1 111 ? 15.669 -9.815 -13.300 1.00 91.06 111 THR A CA 1
ATOM 845 C C . THR A 1 111 ? 15.075 -9.935 -11.904 1.00 91.06 111 THR A C 1
ATOM 847 O O . THR A 1 111 ? 15.503 -10.809 -11.154 1.00 91.06 111 THR A O 1
ATOM 850 N N . ALA A 1 112 ? 14.111 -9.077 -11.586 1.00 90.00 112 ALA A N 1
ATOM 851 C CA . ALA A 1 112 ? 13.419 -9.075 -10.307 1.00 90.00 112 ALA A CA 1
ATOM 852 C C . ALA A 1 112 ? 11.909 -9.142 -10.547 1.00 90.00 112 ALA A C 1
ATOM 854 O O . ALA A 1 112 ? 11.369 -8.392 -11.364 1.00 90.00 112 ALA A O 1
ATOM 855 N N . ASP A 1 113 ? 11.244 -10.048 -9.844 1.00 88.19 113 ASP A N 1
ATOM 856 C CA . ASP A 1 113 ? 9.806 -10.292 -9.935 1.00 88.19 113 ASP A CA 1
ATOM 857 C C . ASP A 1 113 ? 9.282 -10.797 -8.575 1.00 88.19 113 ASP A C 1
ATOM 859 O O . ASP A 1 113 ? 9.949 -10.633 -7.552 1.00 88.19 113 ASP A O 1
ATOM 863 N N . SER A 1 114 ? 8.058 -11.326 -8.525 1.00 81.81 114 SER A N 1
ATOM 864 C CA . SER A 1 114 ? 7.479 -11.824 -7.267 1.00 81.81 114 SER A CA 1
ATOM 865 C C . SER A 1 114 ? 8.060 -13.172 -6.820 1.00 81.81 114 SER A C 1
ATOM 867 O O . SER A 1 114 ? 8.048 -13.453 -5.625 1.00 81.81 114 SER A O 1
ATOM 869 N N . ASP A 1 115 ? 8.584 -13.977 -7.748 1.00 84.00 115 ASP A N 1
ATOM 870 C CA . ASP A 1 115 ? 9.200 -15.282 -7.471 1.00 84.00 115 ASP A CA 1
ATOM 871 C C . ASP A 1 115 ? 10.718 -15.163 -7.256 1.00 84.00 115 ASP A C 1
ATOM 873 O O . ASP A 1 115 ? 11.364 -16.068 -6.726 1.00 84.00 115 ASP A O 1
ATOM 877 N N . ARG A 1 116 ? 11.301 -14.034 -7.672 1.00 87.88 116 ARG A N 1
ATOM 878 C CA . ARG A 1 116 ? 12.723 -13.697 -7.545 1.00 87.88 116 ARG A CA 1
ATOM 879 C C . ARG A 1 116 ? 12.881 -12.330 -6.876 1.00 87.88 116 ARG A C 1
ATOM 881 O O . ARG A 1 116 ? 13.156 -11.345 -7.573 1.00 87.88 116 ARG A O 1
ATOM 888 N N . PRO A 1 117 ? 12.698 -12.246 -5.544 1.00 87.62 117 PRO A N 1
ATOM 889 C CA . PRO A 1 117 ? 12.865 -10.995 -4.823 1.00 87.62 117 PRO A CA 1
ATOM 890 C C . PRO A 1 117 ? 14.294 -10.458 -4.938 1.00 87.62 117 PRO A C 1
ATOM 892 O O . PRO A 1 117 ? 15.258 -11.221 -4.865 1.00 87.62 117 PRO A O 1
ATOM 895 N N . ALA A 1 118 ? 14.441 -9.142 -5.092 1.00 90.06 118 ALA A N 1
ATOM 896 C CA . ALA A 1 118 ? 15.750 -8.491 -5.101 1.00 90.06 118 ALA A CA 1
ATOM 897 C C . ALA A 1 118 ? 16.152 -8.039 -3.683 1.00 90.06 118 ALA A C 1
ATOM 899 O O . ALA A 1 118 ? 15.345 -7.390 -3.017 1.00 90.06 118 ALA A O 1
ATOM 900 N N . PRO A 1 119 ? 17.378 -8.320 -3.210 1.00 89.19 119 PRO A N 1
ATOM 901 C CA . PRO A 1 119 ? 17.833 -7.819 -1.918 1.00 89.19 119 PRO A CA 1
ATOM 902 C C . PRO A 1 119 ? 18.035 -6.299 -1.967 1.00 89.19 119 PRO A C 1
ATOM 904 O O . PRO A 1 119 ? 18.494 -5.750 -2.977 1.00 89.19 119 PRO A O 1
ATOM 907 N N . LEU A 1 120 ? 17.694 -5.616 -0.877 1.00 87.56 120 LEU A N 1
ATOM 908 C CA . LEU A 1 120 ? 17.886 -4.181 -0.723 1.00 87.56 120 LEU A CA 1
ATOM 909 C C . LEU A 1 120 ? 18.048 -3.817 0.757 1.00 87.56 120 LEU A C 1
ATOM 911 O O . LEU A 1 120 ? 17.069 -3.771 1.490 1.00 87.56 120 LEU A O 1
ATOM 915 N N . ALA A 1 121 ? 19.274 -3.518 1.181 1.00 86.44 121 ALA A N 1
ATOM 916 C CA . ALA A 1 121 ? 19.552 -3.124 2.562 1.00 86.44 121 ALA A CA 1
ATOM 917 C C . ALA A 1 121 ? 18.779 -1.863 2.986 1.00 86.44 121 ALA A C 1
ATOM 919 O O . ALA A 1 121 ? 18.574 -0.945 2.181 1.00 86.44 121 ALA A O 1
ATOM 920 N N . ALA A 1 122 ? 18.402 -1.782 4.261 1.00 81.69 122 ALA A N 1
ATOM 921 C CA . ALA A 1 122 ? 17.812 -0.583 4.842 1.00 81.69 122 ALA A CA 1
ATOM 922 C C . ALA A 1 122 ? 18.699 0.663 4.618 1.00 81.69 122 ALA A C 1
ATOM 924 O O . ALA A 1 122 ? 19.921 0.641 4.766 1.00 81.69 122 ALA A O 1
ATOM 925 N N . GLY A 1 123 ? 18.076 1.770 4.217 1.00 82.44 123 GLY A N 1
ATOM 926 C CA . GLY A 1 123 ? 18.724 3.024 3.819 1.00 82.44 123 GLY A CA 1
ATOM 927 C C . GLY A 1 123 ? 19.374 2.999 2.429 1.00 82.44 123 GLY A C 1
ATOM 928 O O . GLY A 1 123 ? 19.775 4.048 1.922 1.00 82.44 123 GLY A O 1
ATOM 929 N N . ALA A 1 124 ? 19.479 1.836 1.777 1.00 89.38 124 ALA A N 1
ATOM 930 C CA . ALA A 1 124 ? 20.071 1.742 0.452 1.00 89.38 124 ALA A CA 1
ATOM 931 C C . ALA A 1 124 ? 19.098 2.196 -0.644 1.00 89.38 124 ALA A C 1
ATOM 933 O O . ALA A 1 124 ? 17.876 2.243 -0.484 1.00 89.38 124 ALA A O 1
ATOM 934 N N . SER A 1 125 ? 19.661 2.505 -1.812 1.00 90.44 125 SER A N 1
ATOM 935 C CA . SER A 1 125 ? 18.891 2.830 -3.010 1.00 90.44 125 SER A CA 1
ATOM 936 C C . SER A 1 125 ? 19.195 1.861 -4.138 1.00 90.44 125 SER A C 1
ATOM 938 O O . SER A 1 125 ? 20.353 1.495 -4.333 1.00 90.44 125 SER A O 1
ATOM 940 N N . VAL A 1 126 ? 18.183 1.533 -4.938 1.00 91.81 126 VAL A N 1
ATOM 941 C CA . VAL A 1 126 ? 18.336 0.732 -6.154 1.00 91.81 126 VAL A CA 1
ATOM 942 C C . VAL A 1 126 ? 17.790 1.485 -7.358 1.00 91.81 126 VAL A C 1
ATOM 944 O O . VAL A 1 126 ? 16.716 2.084 -7.311 1.00 91.81 126 VAL A O 1
ATOM 947 N N . GLN A 1 127 ? 18.547 1.457 -8.453 1.00 93.81 127 GLN A N 1
ATOM 948 C CA . GLN A 1 127 ? 18.065 1.899 -9.754 1.00 93.81 127 GLN A CA 1
ATOM 949 C C . GLN A 1 127 ? 17.427 0.709 -10.461 1.00 93.81 127 GLN A C 1
ATOM 951 O O . GLN A 1 127 ? 18.093 -0.291 -10.742 1.00 93.81 127 GLN A O 1
ATOM 956 N N . LEU A 1 128 ? 16.143 0.836 -10.772 1.00 94.94 128 LEU A N 1
ATOM 957 C CA . LEU A 1 128 ? 15.468 -0.113 -11.636 1.00 94.94 128 LEU A CA 1
ATOM 958 C C . LEU A 1 128 ? 15.828 0.135 -13.091 1.00 94.94 128 LEU A C 1
ATOM 960 O O . LEU A 1 128 ? 16.067 1.273 -13.500 1.00 94.94 128 LEU A O 1
ATOM 964 N N . LYS A 1 129 ? 15.794 -0.941 -13.872 1.00 95.69 129 LYS A N 1
ATOM 965 C CA . LYS A 1 129 ? 15.685 -0.879 -15.324 1.00 95.69 129 LYS A CA 1
ATOM 966 C C . LYS A 1 129 ? 14.387 -1.553 -15.740 1.00 95.69 129 LYS A C 1
ATOM 968 O O . LYS A 1 129 ? 14.207 -2.741 -15.478 1.00 95.69 129 LYS A O 1
ATOM 973 N N . VAL A 1 130 ? 13.497 -0.799 -16.371 1.00 95.31 130 VAL A N 1
ATOM 974 C CA . VAL A 1 130 ? 12.242 -1.299 -16.934 1.00 95.31 130 VAL A CA 1
ATOM 975 C C . VAL A 1 130 ? 12.399 -1.351 -18.442 1.00 95.31 130 VAL A C 1
ATOM 977 O O . VAL A 1 130 ? 12.631 -0.337 -19.098 1.00 95.31 130 VAL A O 1
ATOM 980 N N . GLU A 1 131 ? 12.303 -2.550 -18.991 1.00 95.50 131 GLU A N 1
ATOM 981 C CA . GLU A 1 131 ? 12.428 -2.813 -20.414 1.00 95.50 131 GLU A CA 1
ATOM 982 C C . GLU A 1 131 ? 11.072 -3.284 -20.935 1.00 95.50 131 GLU A C 1
ATOM 984 O O . GLU A 1 131 ? 10.457 -4.187 -20.366 1.00 95.50 131 GLU A O 1
ATOM 989 N N . LEU A 1 132 ? 10.616 -2.675 -22.025 1.00 95.25 132 LEU A N 1
ATOM 990 C CA . LEU A 1 132 ? 9.383 -3.032 -22.704 1.00 95.25 132 LEU A CA 1
ATOM 991 C C . LEU A 1 132 ? 9.693 -3.663 -24.059 1.00 95.25 132 LEU A C 1
ATOM 993 O O . LEU A 1 132 ? 10.442 -3.094 -24.855 1.00 95.25 132 LEU A O 1
ATOM 997 N N . ARG A 1 133 ? 9.091 -4.815 -24.345 1.00 94.38 133 ARG A N 1
ATOM 998 C CA . ARG A 1 133 ? 9.114 -5.442 -25.660 1.00 94.38 133 ARG A CA 1
ATOM 999 C C . ARG A 1 133 ? 7.914 -4.975 -26.471 1.00 94.38 133 ARG A C 1
ATOM 1001 O O . ARG A 1 133 ? 6.772 -5.234 -26.108 1.00 94.38 133 ARG A O 1
ATOM 1008 N N . LYS A 1 134 ? 8.173 -4.322 -27.602 1.00 87.75 134 LYS A N 1
ATOM 1009 C CA . LYS A 1 134 ? 7.149 -3.940 -28.585 1.00 87.75 134 LYS A CA 1
ATOM 1010 C C . LYS A 1 134 ? 7.699 -4.210 -29.979 1.00 87.75 134 LYS A C 1
ATOM 1012 O O . LYS A 1 134 ? 8.838 -3.857 -30.271 1.00 87.75 134 LYS A O 1
ATOM 1017 N N . ASN A 1 135 ? 6.916 -4.875 -30.829 1.00 87.69 135 ASN A N 1
ATOM 1018 C CA . ASN A 1 135 ? 7.333 -5.280 -32.181 1.00 87.69 135 ASN A CA 1
ATOM 1019 C C . ASN A 1 135 ? 8.642 -6.099 -32.196 1.00 87.69 135 ASN A C 1
ATOM 1021 O O . ASN A 1 135 ? 9.507 -5.906 -33.044 1.00 87.69 135 ASN A O 1
ATOM 1025 N N . GLY A 1 136 ? 8.815 -6.992 -31.217 1.00 88.69 136 GLY A N 1
ATOM 1026 C CA . GLY A 1 136 ? 9.963 -7.901 -31.127 1.00 88.69 136 GLY A CA 1
ATOM 1027 C C . GLY A 1 136 ? 11.233 -7.314 -30.501 1.00 88.69 136 GLY A C 1
ATOM 1028 O O . GLY A 1 136 ? 12.065 -8.098 -30.038 1.00 88.69 136 GLY A O 1
ATOM 1029 N N . ALA A 1 137 ? 11.357 -5.988 -30.397 1.00 92.31 137 ALA A N 1
ATOM 1030 C CA . ALA A 1 137 ? 12.520 -5.306 -29.830 1.00 92.31 137 ALA A CA 1
ATOM 1031 C C . ALA A 1 137 ? 12.282 -4.851 -28.383 1.00 92.31 137 ALA A C 1
ATOM 1033 O O . ALA A 1 137 ? 11.184 -4.418 -28.033 1.00 92.31 137 ALA A O 1
ATOM 1034 N N . TRP A 1 138 ? 13.326 -4.931 -27.554 1.00 95.06 138 TRP A N 1
ATOM 1035 C CA . TRP A 1 138 ? 13.330 -4.388 -26.196 1.00 95.06 138 TRP A CA 1
ATOM 1036 C C . TRP A 1 138 ? 13.745 -2.920 -26.210 1.00 95.06 138 TRP A C 1
ATOM 1038 O O . TRP A 1 138 ? 14.739 -2.557 -26.840 1.00 95.06 138 TRP A O 1
ATOM 1048 N N . ARG A 1 139 ? 13.014 -2.091 -25.472 1.00 95.19 139 ARG A N 1
ATOM 1049 C CA . ARG A 1 139 ? 13.310 -0.676 -25.267 1.00 95.19 139 ARG A CA 1
ATOM 1050 C C . ARG A 1 139 ? 13.338 -0.369 -23.778 1.00 95.19 139 ARG A C 1
ATOM 1052 O O . ARG A 1 139 ? 12.472 -0.824 -23.042 1.00 95.19 139 ARG A O 1
ATOM 1059 N N . ASP A 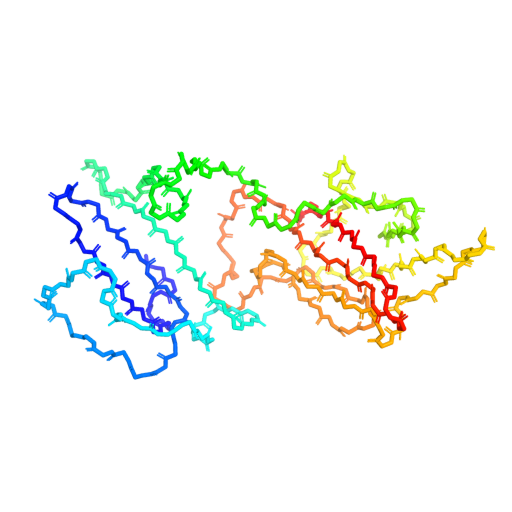1 140 ? 14.309 0.426 -23.349 1.00 95.94 140 ASP A N 1
ATOM 1060 C CA . ASP A 1 140 ? 14.317 0.980 -21.998 1.00 95.94 140 ASP A CA 1
ATOM 1061 C C . ASP A 1 140 ? 13.207 2.035 -21.871 1.00 95.94 140 ASP A C 1
ATOM 1063 O O . ASP A 1 140 ? 13.202 3.035 -22.593 1.00 95.94 140 ASP A O 1
ATOM 1067 N N . VAL A 1 141 ? 12.257 1.780 -20.974 1.00 96.06 141 VAL A N 1
ATOM 1068 C CA . VAL A 1 141 ? 11.144 2.678 -20.641 1.00 96.06 141 VAL A CA 1
ATOM 1069 C C . VAL A 1 141 ? 11.228 3.154 -19.190 1.00 96.06 141 VAL A C 1
ATOM 1071 O O . VAL A 1 141 ? 10.285 3.743 -18.676 1.00 96.06 141 VAL A O 1
ATOM 1074 N N . THR A 1 142 ? 12.362 2.959 -18.512 1.00 95.69 142 THR A N 1
ATOM 1075 C CA . THR A 1 142 ? 12.544 3.294 -17.087 1.00 95.69 142 THR A CA 1
ATOM 1076 C C . THR A 1 142 ? 12.161 4.741 -16.771 1.00 95.69 142 THR A C 1
ATOM 1078 O O . THR A 1 142 ? 11.588 5.033 -15.722 1.00 95.69 142 THR A O 1
ATOM 1081 N N . ARG A 1 143 ? 12.490 5.657 -17.684 1.00 94.94 143 ARG A N 1
ATOM 1082 C CA . ARG A 1 143 ? 12.248 7.101 -17.551 1.00 94.94 143 ARG A CA 1
ATOM 1083 C C . ARG A 1 143 ? 11.141 7.612 -18.468 1.00 94.94 143 ARG A C 1
ATOM 1085 O O . ARG A 1 143 ? 10.971 8.822 -18.587 1.00 94.94 143 ARG A O 1
ATOM 1092 N N . ASP A 1 144 ? 10.438 6.711 -19.146 1.00 95.00 144 ASP A N 1
ATOM 1093 C CA . ASP A 1 144 ? 9.291 7.080 -19.965 1.00 95.00 144 ASP A CA 1
ATOM 1094 C C . ASP A 1 144 ? 8.184 7.637 -19.046 1.00 95.00 144 ASP A C 1
ATOM 1096 O O . ASP A 1 144 ? 7.880 6.997 -18.037 1.00 95.00 144 ASP A O 1
ATOM 1100 N N . PRO A 1 145 ? 7.578 8.802 -19.342 1.00 93.12 145 PRO A N 1
ATOM 1101 C CA . PRO A 1 145 ? 6.446 9.331 -18.575 1.00 93.12 145 PRO A CA 1
ATOM 1102 C C . PRO A 1 145 ? 5.238 8.383 -18.495 1.00 93.12 145 PRO A C 1
ATOM 1104 O O . PRO A 1 145 ? 4.419 8.504 -17.583 1.00 93.12 145 PRO A O 1
ATOM 1107 N N . ALA A 1 146 ? 5.123 7.441 -19.436 1.00 94.50 146 ALA A N 1
ATOM 1108 C CA . ALA A 1 146 ? 4.136 6.368 -19.414 1.00 94.50 146 ALA A CA 1
ATOM 1109 C C . ALA A 1 146 ? 4.403 5.315 -18.321 1.00 94.50 146 ALA A C 1
ATOM 1111 O O . ALA A 1 146 ? 3.497 4.550 -17.978 1.00 94.50 146 ALA A O 1
ATOM 1112 N N . THR A 1 147 ? 5.622 5.265 -17.776 1.00 94.31 147 THR A N 1
ATOM 1113 C CA . THR A 1 147 ? 6.022 4.325 -16.726 1.00 94.31 147 THR A CA 1
ATOM 1114 C C . THR A 1 147 ? 5.737 4.897 -15.343 1.00 94.31 147 THR A C 1
ATOM 1116 O O . THR A 1 147 ? 6.238 5.958 -14.970 1.00 94.31 147 THR A O 1
ATOM 1119 N N . ARG A 1 148 ? 4.974 4.159 -14.534 1.00 91.31 148 ARG A N 1
ATOM 1120 C CA . ARG A 1 148 ? 4.671 4.497 -13.140 1.00 91.31 148 ARG A CA 1
ATOM 1121 C C . ARG A 1 148 ? 5.199 3.434 -12.192 1.00 91.31 148 ARG A C 1
ATOM 1123 O O . ARG A 1 148 ? 5.156 2.242 -12.490 1.00 91.31 148 ARG A O 1
ATOM 1130 N N . TYR A 1 149 ? 5.657 3.897 -11.036 1.00 88.81 149 TYR A N 1
ATOM 1131 C CA . TYR A 1 149 ? 6.202 3.083 -9.957 1.00 88.81 149 TYR A CA 1
ATOM 1132 C C . TYR A 1 149 ? 5.345 3.303 -8.717 1.00 88.81 149 TYR A C 1
ATOM 1134 O O . TYR A 1 149 ? 5.294 4.405 -8.173 1.00 88.81 149 TYR A O 1
ATOM 1142 N N . GLU A 1 150 ? 4.658 2.254 -8.293 1.00 84.25 150 GLU A N 1
ATOM 1143 C CA . GLU A 1 150 ? 3.627 2.309 -7.269 1.00 84.25 150 GLU A CA 1
ATOM 1144 C C . GLU A 1 150 ? 3.997 1.365 -6.119 1.00 84.25 150 GLU A C 1
ATOM 1146 O O . GLU A 1 150 ? 3.728 0.162 -6.207 1.00 84.25 150 GLU A O 1
ATOM 1151 N N . PRO A 1 151 ? 4.667 1.852 -5.055 1.00 80.62 151 PRO A N 1
ATOM 1152 C CA . PRO A 1 151 ? 4.941 1.026 -3.889 1.00 80.62 151 PRO A CA 1
ATOM 1153 C C . PRO A 1 151 ? 3.622 0.506 -3.311 1.00 80.62 151 PRO A C 1
ATOM 1155 O O . PRO A 1 151 ? 2.668 1.261 -3.130 1.00 80.62 151 PRO A O 1
ATOM 1158 N N . LEU A 1 152 ? 3.549 -0.802 -3.076 1.00 75.38 152 LEU A N 1
ATOM 1159 C CA . LEU A 1 152 ? 2.383 -1.467 -2.488 1.00 75.38 152 LEU A CA 1
ATOM 1160 C C . LEU A 1 152 ? 2.547 -1.620 -0.974 1.00 75.38 152 LEU A C 1
ATOM 1162 O O . LEU A 1 152 ? 1.573 -1.566 -0.233 1.00 75.38 152 LEU A O 1
ATOM 1166 N N . THR A 1 153 ? 3.789 -1.769 -0.520 1.00 72.25 153 THR A N 1
ATOM 1167 C CA . THR A 1 153 ? 4.186 -1.752 0.892 1.00 72.25 153 THR A CA 1
ATOM 1168 C C . THR A 1 153 ? 4.721 -0.362 1.216 1.00 72.25 153 THR A C 1
ATOM 1170 O O . THR A 1 153 ? 5.917 -0.082 1.093 1.00 72.25 153 THR A O 1
ATOM 1173 N N . LEU A 1 154 ? 3.800 0.538 1.549 1.00 59.19 154 LEU A N 1
ATOM 1174 C CA . LEU A 1 154 ? 4.047 1.979 1.615 1.00 59.19 154 LEU A CA 1
ATOM 1175 C C . LEU A 1 154 ? 4.997 2.408 2.737 1.00 59.19 154 LEU A C 1
ATOM 1177 O O . LEU A 1 154 ? 5.427 3.557 2.714 1.00 59.19 154 LEU A O 1
ATOM 1181 N N . TRP A 1 155 ? 5.325 1.514 3.675 1.00 65.19 155 TRP A N 1
ATOM 1182 C CA . TRP A 1 155 ? 6.124 1.829 4.854 1.00 65.19 155 TRP A CA 1
ATOM 1183 C C . TRP A 1 155 ? 7.628 1.577 4.710 1.00 65.19 155 TRP A C 1
ATOM 1185 O O . TRP A 1 155 ? 8.329 2.129 5.535 1.00 65.19 155 TRP A O 1
ATOM 1195 N N . ASN A 1 156 ? 8.136 0.855 3.696 1.00 72.06 156 ASN A N 1
ATOM 1196 C CA . ASN A 1 156 ? 9.583 0.550 3.556 1.00 72.06 156 ASN A CA 1
ATOM 1197 C C . ASN A 1 156 ? 10.213 0.932 2.201 1.00 72.06 156 ASN A C 1
ATOM 1199 O O . ASN A 1 156 ? 11.414 0.756 2.018 1.00 72.06 156 ASN A O 1
ATOM 1203 N N . LEU A 1 157 ? 9.434 1.418 1.226 1.00 78.69 157 LEU A N 1
ATOM 1204 C CA . LEU A 1 157 ? 9.950 1.837 -0.084 1.00 78.69 157 LEU A CA 1
ATOM 1205 C C . 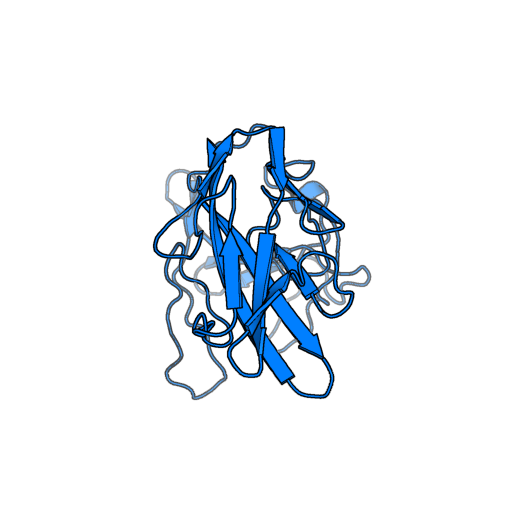LEU A 1 157 ? 9.461 3.234 -0.448 1.00 78.69 157 LEU A C 1
ATOM 1207 O O . LEU A 1 157 ? 8.260 3.473 -0.574 1.00 78.69 157 LEU A O 1
ATOM 1211 N N . LYS A 1 158 ? 10.407 4.128 -0.732 1.00 79.56 158 LYS A N 1
ATOM 1212 C CA . LYS A 1 158 ? 10.143 5.447 -1.311 1.00 79.56 158 LYS A CA 1
ATOM 1213 C C . LYS A 1 158 ? 10.564 5.458 -2.775 1.00 79.56 158 LYS A C 1
ATOM 1215 O O . LYS A 1 158 ? 11.679 5.064 -3.119 1.00 79.56 158 LYS A O 1
ATOM 1220 N N . HIS A 1 159 ? 9.680 5.932 -3.648 1.00 80.50 159 HIS A N 1
ATOM 1221 C CA . HIS A 1 159 ? 10.032 6.222 -5.035 1.00 80.50 159 HIS A CA 1
ATOM 1222 C C . HIS A 1 159 ? 10.680 7.610 -5.105 1.00 80.50 159 HIS A C 1
ATOM 1224 O O . HIS A 1 159 ? 10.038 8.611 -4.802 1.00 80.50 159 HIS A O 1
ATOM 1230 N N . ALA A 1 160 ? 11.945 7.665 -5.520 1.00 79.94 160 ALA A N 1
ATOM 1231 C CA . ALA A 1 160 ? 12.727 8.897 -5.646 1.00 79.94 160 ALA A CA 1
ATOM 1232 C C . ALA A 1 160 ? 12.711 9.482 -7.077 1.00 79.94 160 ALA A C 1
ATOM 1234 O O . ALA A 1 160 ? 13.504 10.366 -7.394 1.00 79.94 160 ALA A O 1
ATOM 1235 N N . GLY A 1 161 ? 11.819 8.991 -7.946 1.00 80.12 161 GLY A N 1
ATOM 1236 C CA . GLY A 1 161 ? 11.722 9.385 -9.352 1.00 80.12 161 GLY A CA 1
ATOM 1237 C C . GLY A 1 161 ? 12.599 8.545 -10.286 1.00 80.12 161 GLY A C 1
ATOM 1238 O O . GLY A 1 161 ? 13.596 7.953 -9.879 1.00 80.12 161 GLY A O 1
ATOM 1239 N N . ALA A 1 162 ? 12.226 8.499 -11.571 1.00 84.38 162 ALA A N 1
ATOM 1240 C CA . ALA A 1 162 ? 13.016 7.886 -12.648 1.00 84.38 162 ALA A CA 1
ATOM 1241 C C . ALA A 1 162 ? 13.456 6.425 -12.386 1.00 84.38 162 ALA A C 1
ATOM 1243 O O . ALA A 1 162 ? 14.553 6.020 -12.779 1.00 84.38 162 ALA A O 1
ATOM 1244 N N . GLY A 1 163 ? 12.618 5.636 -11.704 1.00 85.94 163 GLY A N 1
ATOM 1245 C CA . GLY A 1 163 ? 12.911 4.240 -11.365 1.00 85.94 163 GLY A CA 1
ATOM 1246 C C . GLY A 1 163 ? 13.936 4.059 -10.241 1.00 85.94 163 GLY A C 1
ATOM 1247 O O . GLY A 1 163 ? 14.356 2.933 -9.987 1.00 85.94 163 GLY A O 1
ATOM 1248 N N . ARG A 1 164 ? 14.348 5.133 -9.557 1.00 91.19 164 ARG A N 1
ATOM 1249 C CA . ARG A 1 164 ? 15.160 5.049 -8.340 1.00 91.19 164 ARG A CA 1
ATOM 1250 C C . ARG A 1 164 ? 14.245 4.796 -7.145 1.00 91.19 164 ARG A C 1
ATOM 1252 O O . ARG A 1 164 ? 13.333 5.579 -6.875 1.00 91.19 164 ARG A O 1
ATOM 1259 N N . LEU A 1 165 ? 14.507 3.720 -6.416 1.00 88.81 165 LEU A N 1
ATOM 1260 C CA . LEU A 1 165 ? 13.855 3.411 -5.147 1.00 88.81 165 LEU A CA 1
ATOM 1261 C C . LEU A 1 165 ? 14.838 3.579 -3.999 1.00 88.81 165 LEU A C 1
ATOM 1263 O O . LEU A 1 165 ? 16.039 3.369 -4.179 1.00 88.81 165 LEU A O 1
ATOM 1267 N N . VAL A 1 166 ? 14.314 3.898 -2.823 1.00 88.12 166 VAL A N 1
ATOM 1268 C CA . VAL A 1 166 ? 15.064 3.929 -1.568 1.00 88.12 166 VAL A CA 1
ATOM 1269 C C . VAL A 1 166 ? 14.334 3.062 -0.546 1.00 88.12 166 VAL A C 1
ATOM 1271 O O . VAL A 1 166 ? 13.129 3.238 -0.351 1.00 88.12 166 VAL A O 1
ATOM 1274 N N . ALA A 1 167 ? 15.051 2.121 0.071 1.00 85.44 167 ALA A N 1
ATOM 1275 C CA . ALA A 1 167 ? 14.547 1.290 1.159 1.00 85.44 167 ALA A CA 1
ATOM 1276 C C . ALA A 1 167 ? 14.627 2.051 2.476 1.00 85.44 167 ALA A C 1
ATOM 1278 O O . ALA A 1 167 ? 15.521 1.838 3.284 1.00 85.44 167 ALA A O 1
ATOM 1279 N N . GLU A 1 168 ? 13.715 2.985 2.682 1.00 78.56 168 GLU A N 1
ATOM 1280 C CA . GLU A 1 168 ? 13.641 3.738 3.925 1.00 78.56 168 GLU A CA 1
ATOM 1281 C C . GLU A 1 168 ? 12.286 3.523 4.578 1.00 78.56 168 GLU A C 1
ATOM 1283 O O . GLU A 1 168 ? 11.264 3.620 3.882 1.00 78.56 168 GLU A O 1
ATOM 1288 N N . PRO A 1 169 ? 12.255 3.319 5.908 1.00 66.88 169 PRO A N 1
ATOM 1289 C CA . PRO A 1 169 ? 11.005 3.345 6.626 1.00 66.88 169 PRO A CA 1
ATOM 1290 C C . PRO A 1 169 ? 10.316 4.701 6.419 1.00 66.88 169 PRO A C 1
ATOM 1292 O O . PRO A 1 169 ? 10.951 5.761 6.325 1.00 66.88 169 PRO A O 1
ATOM 1295 N N . THR A 1 170 ? 8.992 4.677 6.334 1.00 67.38 170 THR A N 1
ATOM 1296 C CA . THR A 1 170 ? 8.188 5.896 6.426 1.00 67.38 170 THR A CA 1
ATOM 1297 C C . THR A 1 170 ? 8.386 6.500 7.812 1.00 67.38 170 THR A C 1
ATOM 1299 O O . THR A 1 170 ? 8.576 5.781 8.795 1.00 67.38 170 THR A O 1
ATOM 1302 N N . GLU A 1 171 ? 8.401 7.831 7.887 1.00 67.50 171 GLU A N 1
ATOM 1303 C CA . GLU A 1 171 ? 8.506 8.549 9.159 1.00 67.50 171 GLU A CA 1
ATOM 1304 C C . GLU A 1 171 ? 7.471 7.996 10.154 1.00 67.50 171 GLU A C 1
ATOM 1306 O O . GLU A 1 171 ? 6.322 7.804 9.780 1.00 67.50 171 GLU A O 1
ATOM 1311 N N . GLY A 1 172 ? 7.874 7.692 11.391 1.00 62.59 172 GLY A N 1
ATOM 1312 C CA . GLY A 1 172 ? 7.005 7.050 12.393 1.00 62.59 172 GLY A CA 1
ATOM 1313 C C . GLY A 1 172 ? 7.089 5.517 12.449 1.00 62.59 172 GLY A C 1
ATOM 1314 O O . GLY A 1 172 ? 6.697 4.936 13.454 1.00 62.59 172 GLY A O 1
ATOM 1315 N N . PHE A 1 173 ? 7.680 4.868 11.440 1.00 61.69 173 PHE A N 1
ATOM 1316 C CA . PHE A 1 173 ? 7.962 3.422 11.437 1.00 61.69 173 PHE A CA 1
ATOM 1317 C C . PHE A 1 173 ? 9.453 3.092 11.611 1.00 61.69 173 PHE A C 1
ATOM 1319 O O . PHE A 1 173 ? 9.838 1.924 11.654 1.00 61.69 173 PHE A O 1
ATOM 1326 N N . ALA A 1 174 ? 10.311 4.112 11.720 1.00 60.28 174 ALA A N 1
ATOM 1327 C CA . ALA A 1 174 ? 11.739 3.937 11.959 1.00 60.28 174 ALA A CA 1
ATOM 1328 C C . ALA A 1 174 ? 11.978 3.296 13.341 1.00 60.28 174 ALA A C 1
ATOM 1330 O O . ALA A 1 174 ? 11.740 3.928 14.367 1.00 60.28 174 ALA A O 1
ATOM 1331 N N . GLY A 1 175 ? 12.442 2.042 13.351 1.00 56.78 175 GLY A N 1
ATOM 1332 C CA . GLY A 1 175 ? 12.724 1.271 14.569 1.00 56.78 175 GLY A CA 1
ATOM 1333 C C . GLY A 1 175 ? 11.653 0.246 14.954 1.00 56.78 175 GLY A C 1
ATOM 1334 O O . GLY A 1 175 ? 11.807 -0.422 15.972 1.00 56.78 175 GLY A O 1
ATOM 1335 N N . MET A 1 176 ? 10.589 0.098 14.159 1.00 59.12 176 MET A N 1
ATOM 1336 C CA . MET A 1 176 ? 9.637 -0.997 14.336 1.00 59.12 176 MET A CA 1
ATOM 1337 C C . MET A 1 176 ? 10.233 -2.284 13.749 1.00 59.12 176 MET A C 1
ATOM 1339 O O . MET A 1 176 ? 10.694 -2.289 12.60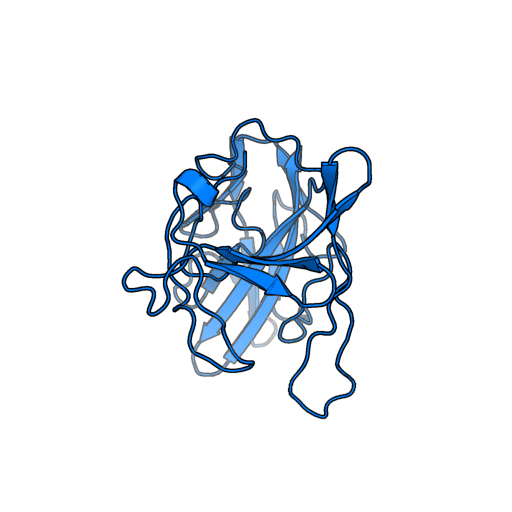7 1.00 59.12 176 MET A O 1
AT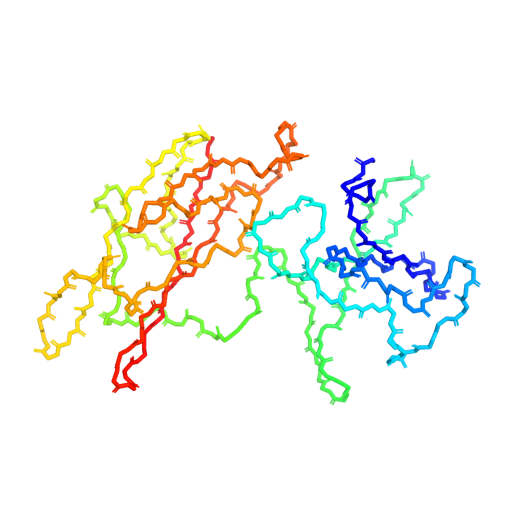OM 1343 N N . GLU A 1 177 ? 10.233 -3.372 14.517 1.00 55.31 177 GLU A N 1
ATOM 1344 C CA . GLU A 1 177 ? 10.601 -4.694 14.008 1.00 55.31 177 GLU A CA 1
ATOM 1345 C C . GLU A 1 177 ? 9.430 -5.218 13.167 1.00 55.31 177 GLU A C 1
ATOM 1347 O O . GLU A 1 177 ? 8.404 -5.661 13.682 1.00 55.31 177 GLU A O 1
ATOM 1352 N N . ILE A 1 178 ? 9.529 -5.063 11.847 1.00 55.94 178 ILE A N 1
ATOM 1353 C CA . ILE A 1 178 ? 8.480 -5.488 10.922 1.00 55.94 178 ILE A CA 1
ATOM 1354 C C . ILE A 1 178 ? 8.791 -6.931 10.530 1.00 55.94 178 ILE A C 1
ATOM 1356 O O . ILE A 1 178 ? 9.772 -7.191 9.840 1.00 55.94 178 ILE A O 1
ATOM 1360 N N . ALA A 1 179 ? 7.937 -7.867 10.947 1.00 51.59 179 ALA A N 1
ATOM 1361 C CA . ALA A 1 179 ? 8.103 -9.302 10.689 1.00 51.59 179 ALA A CA 1
ATOM 1362 C C . ALA A 1 179 ? 8.101 -9.683 9.191 1.00 51.59 179 ALA A C 1
ATOM 1364 O O . ALA A 1 179 ? 8.428 -10.815 8.837 1.00 51.59 179 ALA A O 1
ATOM 1365 N N . GLU A 1 180 ? 7.742 -8.751 8.302 1.00 60.03 180 GLU A N 1
ATOM 1366 C CA . GLU A 1 180 ? 7.826 -8.927 6.856 1.00 60.03 180 GLU A CA 1
ATOM 1367 C C . GLU A 1 180 ? 8.975 -8.084 6.277 1.00 60.03 180 GLU A C 1
ATOM 1369 O O . GLU A 1 180 ? 8.785 -6.892 6.015 1.00 60.03 180 GLU A O 1
ATOM 1374 N N . PRO A 1 181 ? 10.145 -8.686 5.975 1.00 56.72 181 PRO A N 1
ATOM 1375 C CA . PRO A 1 181 ? 11.209 -7.999 5.246 1.00 56.72 181 PRO A CA 1
ATOM 1376 C C . PRO A 1 181 ? 10.817 -7.749 3.783 1.00 56.72 181 PRO A C 1
ATOM 1378 O O . PRO A 1 181 ? 11.622 -7.271 3.001 1.00 56.72 181 PRO A O 1
ATOM 1381 N N . LEU A 1 182 ? 9.603 -8.089 3.348 1.00 70.88 182 LEU A N 1
ATOM 1382 C CA . LEU A 1 182 ? 9.228 -7.989 1.948 1.00 70.88 182 LEU A CA 1
ATOM 1383 C C . LEU A 1 182 ? 8.617 -6.629 1.643 1.00 70.88 182 LEU A C 1
ATOM 1385 O O . LEU A 1 182 ? 7.561 -6.265 2.155 1.00 70.88 182 LEU A O 1
ATOM 1389 N N . ALA A 1 183 ? 9.247 -5.907 0.724 1.00 79.81 183 ALA A N 1
ATOM 1390 C CA . ALA A 1 183 ? 8.652 -4.739 0.110 1.00 79.81 183 ALA A CA 1
ATOM 1391 C C . ALA A 1 183 ? 8.188 -5.068 -1.313 1.00 79.81 183 ALA A C 1
ATOM 1393 O O . ALA A 1 183 ? 8.842 -5.802 -2.043 1.00 79.81 183 ALA A O 1
ATOM 1394 N N . SER A 1 184 ? 7.036 -4.556 -1.733 1.00 82.56 184 SER A N 1
ATOM 1395 C CA . SER A 1 184 ? 6.487 -4.799 -3.069 1.00 82.56 184 SER A CA 1
ATOM 1396 C C . SER A 1 184 ? 6.284 -3.498 -3.829 1.00 82.56 184 SER A C 1
ATOM 1398 O O . SER A 1 184 ? 5.777 -2.516 -3.287 1.00 82.56 184 SER A O 1
ATOM 1400 N N . LEU A 1 185 ? 6.620 -3.525 -5.115 1.00 86.56 185 LEU A N 1
ATOM 1401 C CA . LEU A 1 185 ? 6.451 -2.431 -6.057 1.00 86.56 185 LEU A CA 1
ATOM 1402 C C . LEU A 1 185 ? 5.657 -2.910 -7.269 1.00 86.56 185 LEU A C 1
ATOM 1404 O O . LEU A 1 185 ? 6.005 -3.908 -7.902 1.00 86.56 185 LEU A O 1
ATOM 1408 N N . LEU A 1 186 ? 4.624 -2.161 -7.624 1.00 87.81 186 LEU A N 1
ATOM 1409 C CA . LEU A 1 186 ? 3.935 -2.297 -8.895 1.00 87.81 186 LEU A CA 1
ATOM 1410 C C . LEU A 1 186 ? 4.586 -1.365 -9.926 1.00 87.81 186 LEU A C 1
ATOM 1412 O O . LEU A 1 186 ? 4.782 -0.179 -9.669 1.00 87.81 186 LEU A O 1
ATOM 1416 N N . VAL A 1 187 ? 4.904 -1.903 -11.100 1.00 90.25 187 VAL A N 1
ATOM 1417 C CA . VAL A 1 187 ? 5.372 -1.143 -12.261 1.00 90.25 187 VAL A CA 1
ATOM 1418 C C . VAL A 1 187 ? 4.296 -1.204 -13.333 1.00 90.25 187 VAL A C 1
ATOM 1420 O O . VAL A 1 187 ? 3.839 -2.285 -13.711 1.00 90.25 187 VAL A O 1
ATOM 1423 N N . LEU A 1 188 ? 3.876 -0.037 -13.806 1.00 90.62 188 LEU A N 1
ATOM 1424 C CA . LEU A 1 188 ? 2.842 0.124 -14.823 1.00 90.62 188 LEU A CA 1
ATOM 1425 C C . LEU A 1 188 ? 3.445 0.841 -16.020 1.00 90.62 188 LEU A C 1
ATOM 1427 O O . LEU A 1 188 ? 4.135 1.835 -15.831 1.00 90.62 188 LEU A O 1
ATOM 1431 N N . TYR A 1 189 ? 3.144 0.385 -17.227 1.00 92.56 189 TYR A N 1
ATOM 1432 C CA . TYR A 1 189 ? 3.411 1.128 -18.453 1.00 92.56 189 TYR A CA 1
ATOM 1433 C C . TYR A 1 189 ? 2.106 1.304 -19.222 1.00 92.56 189 TYR A C 1
ATOM 1435 O O . TYR A 1 189 ? 1.422 0.317 -19.499 1.00 92.56 189 TYR A O 1
ATOM 1443 N N . GLU A 1 190 ? 1.754 2.542 -19.568 1.00 92.50 190 GLU A N 1
ATOM 1444 C CA . GLU A 1 190 ? 0.573 2.832 -20.383 1.00 92.50 190 GLU A CA 1
ATOM 1445 C C . GLU A 1 190 ? 0.829 3.945 -21.403 1.00 92.50 190 GLU A C 1
ATOM 1447 O O . GLU A 1 190 ? 1.016 5.103 -21.035 1.00 92.50 190 GLU A O 1
ATOM 1452 N N . GLN A 1 191 ? 0.781 3.599 -22.691 1.00 92.25 191 GLN A N 1
ATOM 1453 C CA . GLN A 1 191 ? 0.929 4.551 -23.792 1.00 92.25 191 GLN A CA 1
ATOM 1454 C C . GLN A 1 191 ? 0.069 4.127 -24.987 1.00 92.25 191 GLN A C 1
ATOM 1456 O O . GLN A 1 191 ? 0.089 2.962 -25.378 1.00 92.25 191 GLN A O 1
ATOM 1461 N N . ASP A 1 192 ? -0.669 5.063 -25.591 1.00 90.75 192 ASP A N 1
ATOM 1462 C CA . ASP A 1 192 ? -1.462 4.837 -26.814 1.00 90.75 192 ASP A CA 1
ATOM 1463 C C . ASP A 1 192 ? -2.402 3.613 -26.728 1.00 90.75 192 ASP A C 1
ATOM 1465 O O . ASP A 1 192 ? -2.550 2.843 -27.675 1.00 90.75 192 ASP A O 1
ATOM 1469 N N . GLY A 1 193 ? -3.001 3.388 -25.552 1.00 85.25 193 GLY A N 1
ATOM 1470 C CA . GLY A 1 193 ? -3.884 2.246 -25.277 1.00 85.25 193 GLY A CA 1
ATOM 1471 C C . GLY A 1 193 ? -3.169 0.910 -25.028 1.00 85.25 193 GLY A C 1
ATOM 1472 O O . GLY A 1 193 ? -3.818 -0.054 -24.626 1.00 85.25 193 GLY A O 1
ATOM 1473 N N . PHE A 1 194 ? -1.848 0.843 -25.204 1.00 85.81 194 PHE A N 1
ATOM 1474 C CA . PHE A 1 194 ? -1.036 -0.307 -24.821 1.00 85.81 194 PHE A CA 1
ATOM 1475 C C . PHE A 1 194 ? -0.737 -0.253 -23.322 1.00 85.81 194 PHE A C 1
ATOM 1477 O O . PHE A 1 194 ? -0.262 0.768 -22.826 1.00 85.81 194 PHE A O 1
ATOM 1484 N N . ARG A 1 195 ? -1.027 -1.341 -22.604 1.00 89.44 195 ARG A N 1
ATOM 1485 C CA . ARG A 1 195 ? -0.922 -1.422 -21.143 1.00 89.44 195 ARG A CA 1
ATOM 1486 C C . ARG A 1 195 ? -0.158 -2.663 -20.738 1.00 89.44 195 ARG A C 1
ATOM 1488 O O . ARG A 1 195 ? -0.559 -3.762 -21.098 1.00 89.44 195 ARG A O 1
ATOM 1495 N N . GLU A 1 196 ? 0.867 -2.476 -19.924 1.00 90.44 196 GLU A N 1
ATOM 1496 C CA . GLU A 1 196 ? 1.644 -3.563 -19.346 1.00 90.44 196 GLU A CA 1
ATOM 1497 C C . GLU A 1 196 ? 1.847 -3.347 -17.853 1.00 90.44 196 GLU A C 1
ATOM 1499 O O . GLU A 1 196 ? 1.903 -2.213 -17.367 1.00 90.44 196 GLU A O 1
ATOM 1504 N N . ARG A 1 197 ? 1.910 -4.449 -17.105 1.00 89.06 197 ARG A N 1
ATOM 1505 C CA . ARG A 1 197 ? 2.014 -4.424 -15.646 1.00 89.06 197 ARG A CA 1
ATOM 1506 C C . ARG A 1 197 ? 2.986 -5.490 -15.175 1.00 89.06 197 ARG A C 1
ATOM 1508 O O . ARG A 1 197 ? 3.008 -6.595 -15.705 1.00 89.06 197 ARG A O 1
ATOM 1515 N N . GLY A 1 198 ? 3.749 -5.167 -14.143 1.00 88.56 198 GLY A N 1
ATOM 1516 C CA . GLY A 1 198 ? 4.643 -6.104 -13.479 1.00 88.56 198 GLY A CA 1
ATOM 1517 C C . GLY A 1 198 ? 4.710 -5.814 -11.989 1.00 88.56 198 GLY A C 1
ATOM 1518 O O . GLY A 1 198 ? 4.525 -4.676 -11.560 1.00 88.56 198 GLY A O 1
ATOM 1519 N N . LYS A 1 199 ? 4.971 -6.848 -11.192 1.00 87.06 199 LYS A N 1
ATOM 1520 C CA . LYS A 1 199 ? 5.204 -6.720 -9.754 1.00 87.06 199 LYS A CA 1
ATOM 1521 C C . LYS A 1 199 ? 6.613 -7.189 -9.432 1.00 87.06 199 LYS A C 1
ATOM 1523 O O . LYS A 1 199 ? 6.992 -8.295 -9.808 1.00 87.06 199 LYS A O 1
ATOM 1528 N N . VAL A 1 200 ? 7.340 -6.364 -8.690 1.00 86.62 200 VAL A N 1
ATOM 1529 C CA . VAL A 1 200 ? 8.650 -6.697 -8.130 1.00 86.62 200 VAL A CA 1
ATOM 1530 C C . VAL A 1 200 ? 8.525 -6.774 -6.623 1.00 86.62 200 VAL A C 1
ATOM 1532 O O . VAL A 1 200 ? 7.898 -5.907 -6.009 1.00 86.62 200 VAL A O 1
ATOM 1535 N N . THR A 1 201 ? 9.137 -7.792 -6.035 1.00 86.62 201 THR A N 1
ATOM 1536 C CA . THR A 1 201 ? 9.304 -7.888 -4.590 1.00 86.62 201 THR A CA 1
ATOM 1537 C C . THR A 1 201 ? 10.777 -7.681 -4.237 1.00 86.62 201 THR A C 1
ATOM 1539 O O . THR A 1 201 ? 11.672 -8.038 -5.000 1.00 86.62 201 THR A O 1
ATOM 1542 N N . PHE A 1 202 ? 11.026 -7.052 -3.097 1.00 86.62 202 PHE A N 1
ATOM 1543 C CA . PHE A 1 202 ? 12.341 -6.817 -2.528 1.00 86.62 202 PHE A CA 1
ATOM 1544 C C . PHE A 1 202 ? 12.401 -7.457 -1.154 1.00 86.62 202 PHE A C 1
ATOM 1546 O O . PHE A 1 202 ? 11.422 -7.377 -0.416 1.00 86.62 202 PHE A O 1
ATOM 1553 N N . THR A 1 203 ? 13.541 -8.039 -0.813 1.00 85.94 203 THR A N 1
ATOM 1554 C CA . THR A 1 203 ? 13.860 -8.408 0.566 1.00 85.94 203 THR A CA 1
ATOM 1555 C C . THR A 1 203 ? 14.656 -7.262 1.169 1.00 85.94 203 THR A C 1
ATOM 1557 O O . THR A 1 203 ? 15.736 -6.939 0.679 1.00 85.94 203 THR A O 1
ATOM 1560 N N . ILE A 1 204 ? 14.091 -6.621 2.182 1.00 81.50 204 ILE A N 1
ATOM 1561 C CA . ILE A 1 204 ? 14.702 -5.562 2.967 1.00 81.50 204 ILE A CA 1
ATOM 1562 C C . ILE A 1 204 ? 15.524 -6.218 4.069 1.00 81.50 204 ILE A C 1
ATOM 1564 O O . ILE A 1 204 ? 14.974 -6.948 4.894 1.00 81.50 204 ILE A O 1
ATOM 1568 N N . GLU A 1 205 ? 16.831 -5.987 4.015 1.00 73.88 205 GLU A N 1
ATOM 1569 C CA . GLU A 1 205 ? 17.824 -6.494 4.973 1.00 73.88 205 GLU A CA 1
ATOM 1570 C C . GLU A 1 205 ? 18.163 -5.451 6.039 1.00 73.88 205 GLU A C 1
ATOM 1572 O O . GLU A 1 205 ? 18.259 -4.248 5.680 1.00 73.88 205 GLU A O 1
#

Secondary structure (DSSP, 8-state):
--GGGTS--EEEE-TTS-EEEEESBPS--S--TT----TT-----BB--SS-SSSB-EEEEEEE-TTSPEEEPPP-BSSTTS--B---TT---SS-----TTEEEEETTEE--SSSPEEE-TT-EEEEEEEEEETTEEEE-TT-TTEEEEESSTTT-EE-STTEEE--PPTT-TT---S--EEEEEEEEEETTEEEEEEEEEEE-